Protein AF-A0A8J5QQG0-F1 (afdb_monomer_lite)

Foldseek 3Di:
DDDDDDDDDDPDDDDDDPDPDPDDDDDPDPDDDDDDDDQDPPNPDDPLVVPQPPVVLCVLPDDQPLPPDPPNHDFQQFWKWWAFPVRDIDIFGFQAWDDDDSDQQTWTWGWADDQPDIDIDIHRPSDNRTNDIDRLDDDPDDDPDRGRPVCPPDPNNHYHRVVVSVCVVCVVVVVVVVVVVVVVVVVVVVVVVVVVVVVVVVVVVVVVVVVVVVVVVVVVVVVD

Structure (mmCIF, N/CA/C/O backbone):
data_AF-A0A8J5QQG0-F1
#
_entry.id   AF-A0A8J5QQG0-F1
#
loop_
_atom_site.group_PDB
_atom_site.id
_atom_site.type_symbol
_atom_site.label_atom_id
_atom_site.label_alt_id
_atom_site.label_comp_id
_atom_site.label_asym_id
_atom_site.label_entity_id
_atom_site.label_seq_id
_atom_site.pdbx_PDB_ins_code
_atom_site.Cartn_x
_atom_site.Cartn_y
_atom_site.Cartn_z
_atom_site.occupancy
_atom_site.B_iso_or_equiv
_atom_site.auth_seq_id
_atom_site.auth_comp_id
_atom_site.auth_asym_id
_atom_site.auth_atom_id
_atom_site.pdbx_PDB_model_num
ATOM 1 N N . MET A 1 1 ? 102.701 -68.330 -44.719 1.00 42.41 1 MET A N 1
ATOM 2 C CA . MET A 1 1 ? 102.060 -67.671 -45.873 1.00 42.41 1 MET A CA 1
ATOM 3 C C . MET A 1 1 ? 100.755 -67.041 -45.408 1.00 42.41 1 MET A C 1
ATOM 5 O O . MET A 1 1 ? 99.966 -67.722 -44.776 1.00 42.41 1 MET A O 1
ATOM 9 N N . PHE A 1 2 ? 100.655 -65.733 -45.646 1.00 44.50 2 PHE A N 1
ATOM 10 C CA . PHE A 1 2 ? 99.511 -64.810 -45.697 1.00 44.50 2 PHE A CA 1
ATOM 11 C C . PHE A 1 2 ? 98.181 -65.170 -45.006 1.00 44.50 2 PHE A C 1
ATOM 13 O O . PHE A 1 2 ? 97.446 -66.051 -45.439 1.00 44.50 2 PHE A O 1
ATOM 20 N N . GLY A 1 3 ? 97.855 -64.384 -43.972 1.00 42.00 3 GLY A N 1
ATOM 21 C CA . GLY A 1 3 ? 96.548 -64.337 -43.320 1.00 42.00 3 GLY A CA 1
ATOM 22 C C . GLY A 1 3 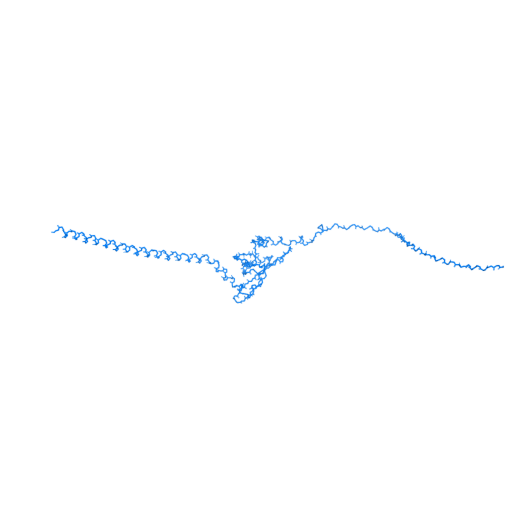? 95.563 -63.404 -44.033 1.00 42.00 3 GLY A C 1
ATOM 23 O O . GLY A 1 3 ? 95.944 -62.367 -44.572 1.00 42.00 3 GLY A O 1
ATOM 24 N N . LEU A 1 4 ? 94.286 -63.791 -44.013 1.00 52.62 4 LEU A N 1
ATOM 25 C CA . LEU A 1 4 ? 93.150 -63.007 -44.492 1.00 52.62 4 LEU A CA 1
ATOM 26 C C . LEU A 1 4 ? 92.710 -61.997 -43.422 1.00 52.62 4 LEU A C 1
ATOM 28 O O . LEU A 1 4 ? 92.307 -62.399 -42.331 1.00 52.62 4 LEU A O 1
ATOM 32 N N . SER A 1 5 ? 92.716 -60.702 -43.743 1.00 52.75 5 SER A N 1
ATOM 33 C CA . SER A 1 5 ? 92.013 -59.676 -42.967 1.00 52.75 5 SER A CA 1
ATOM 34 C C . SER A 1 5 ? 90.814 -59.152 -43.763 1.00 52.75 5 SER A C 1
ATOM 36 O O . SER A 1 5 ? 90.934 -58.613 -44.862 1.00 52.75 5 SER A O 1
ATOM 38 N N . ALA A 1 6 ? 89.619 -59.360 -43.211 1.00 59.53 6 ALA A N 1
ATOM 39 C CA . ALA A 1 6 ? 88.364 -58.885 -43.772 1.00 59.53 6 ALA A CA 1
ATOM 40 C C . ALA A 1 6 ? 88.147 -57.411 -43.396 1.00 59.53 6 ALA A C 1
ATOM 42 O O . ALA A 1 6 ? 87.869 -57.087 -42.240 1.00 59.53 6 ALA A O 1
ATOM 43 N N . ASN A 1 7 ? 88.240 -56.511 -44.375 1.00 56.41 7 ASN A N 1
ATOM 44 C CA . ASN A 1 7 ? 87.898 -55.102 -44.194 1.00 56.41 7 ASN A CA 1
ATOM 45 C C . ASN A 1 7 ? 86.371 -54.921 -44.233 1.00 56.41 7 ASN A C 1
ATOM 47 O O . ASN A 1 7 ? 85.758 -54.871 -45.297 1.00 56.41 7 ASN A O 1
ATOM 51 N N . ARG A 1 8 ? 85.746 -54.812 -43.053 1.00 55.34 8 ARG A N 1
ATOM 52 C CA . ARG A 1 8 ? 84.363 -54.332 -42.894 1.00 55.34 8 ARG A CA 1
ATOM 53 C C . ARG A 1 8 ? 84.313 -52.827 -43.170 1.00 55.34 8 ARG A C 1
ATOM 55 O O . ARG A 1 8 ? 84.824 -52.037 -42.380 1.00 55.34 8 ARG A O 1
ATOM 62 N N . ALA A 1 9 ? 83.659 -52.425 -44.257 1.00 59.44 9 ALA A N 1
ATOM 63 C CA . ALA A 1 9 ? 83.331 -51.025 -44.501 1.00 59.44 9 ALA A CA 1
ATOM 64 C C . ALA A 1 9 ? 82.213 -50.572 -43.542 1.00 59.44 9 ALA A C 1
ATOM 66 O O . ALA A 1 9 ? 81.108 -51.113 -43.547 1.00 59.44 9 ALA A O 1
ATOM 67 N N . VAL A 1 10 ? 82.515 -49.585 -42.697 1.00 61.94 10 VAL A N 1
ATOM 68 C CA . VAL A 1 10 ? 81.563 -48.939 -41.785 1.00 61.94 10 VAL A CA 1
ATOM 69 C C . VAL A 1 10 ? 80.732 -47.936 -42.584 1.00 61.94 10 VAL A C 1
ATOM 71 O O . VAL A 1 10 ? 81.245 -46.906 -43.019 1.00 61.94 10 VAL A O 1
ATOM 74 N N . ILE A 1 11 ? 79.443 -48.219 -42.766 1.00 61.59 11 ILE A N 1
ATOM 75 C CA . ILE A 1 11 ? 78.482 -47.269 -43.337 1.00 61.59 11 ILE A CA 1
ATOM 76 C C . ILE A 1 11 ? 78.204 -46.207 -42.267 1.00 61.59 11 ILE A C 1
ATOM 78 O O . ILE A 1 11 ? 77.495 -46.460 -41.295 1.00 61.59 11 ILE A O 1
ATOM 82 N N . ARG A 1 12 ? 78.792 -45.016 -42.413 1.00 57.12 12 ARG A N 1
ATOM 83 C CA . ARG A 1 12 ? 78.431 -43.852 -41.593 1.00 57.12 12 ARG A CA 1
ATOM 84 C C . ARG A 1 12 ? 77.116 -43.278 -42.120 1.00 57.12 12 ARG A C 1
ATOM 86 O O . ARG A 1 12 ? 77.083 -42.701 -43.201 1.00 57.12 12 ARG A O 1
ATOM 93 N N . SER A 1 13 ? 76.039 -43.432 -41.357 1.00 63.62 13 SER A N 1
ATOM 94 C CA . SER A 1 13 ? 74.773 -42.739 -41.595 1.00 63.62 13 SER A CA 1
ATOM 95 C C . SER A 1 13 ? 74.967 -41.236 -41.380 1.00 63.62 13 SER A C 1
ATOM 97 O O . SER A 1 13 ? 75.187 -40.796 -40.250 1.00 63.62 13 SER A O 1
ATOM 99 N N . ALA A 1 14 ? 74.911 -40.445 -42.450 1.00 64.31 14 ALA A N 1
ATOM 100 C CA . ALA A 1 14 ? 74.904 -38.992 -42.346 1.00 64.31 14 ALA A CA 1
ATOM 101 C C . ALA A 1 14 ? 73.544 -38.530 -41.795 1.00 64.31 14 ALA A C 1
ATOM 103 O O . ALA A 1 14 ? 72.509 -38.739 -42.426 1.00 64.31 14 ALA A O 1
ATOM 104 N N . SER A 1 15 ? 73.532 -37.923 -40.608 1.00 62.06 15 SER A N 1
ATOM 105 C CA . SER A 1 15 ? 72.355 -37.248 -40.066 1.00 62.06 15 SER A CA 1
ATOM 106 C C . SER A 1 15 ? 72.183 -35.897 -40.764 1.00 62.06 15 SER A C 1
ATOM 108 O O . SER A 1 15 ? 73.019 -35.004 -40.652 1.00 62.06 15 SER A O 1
ATOM 110 N N . ILE A 1 16 ? 71.090 -35.749 -41.512 1.00 63.72 16 ILE A N 1
ATOM 111 C CA . ILE A 1 16 ? 70.733 -34.495 -42.178 1.00 63.72 16 ILE A CA 1
ATOM 112 C C . ILE A 1 16 ? 70.083 -33.583 -41.134 1.00 63.72 16 ILE A C 1
ATOM 114 O O . ILE A 1 16 ? 68.921 -33.761 -40.769 1.00 63.72 16 ILE A O 1
ATOM 118 N N . THR A 1 17 ? 70.824 -32.600 -40.630 1.00 63.47 17 THR A N 1
ATOM 119 C CA . THR A 1 17 ? 70.259 -31.493 -39.854 1.00 63.47 17 THR A CA 1
ATOM 120 C C . THR A 1 17 ? 69.534 -30.546 -40.804 1.00 63.47 17 THR A C 1
ATOM 122 O O . THR A 1 17 ? 70.141 -29.716 -41.476 1.00 63.47 17 THR A O 1
ATOM 125 N N . VAL A 1 18 ? 68.207 -30.671 -40.871 1.00 64.94 18 VAL A N 1
ATOM 126 C CA . VAL A 1 18 ? 67.353 -29.737 -41.613 1.00 64.94 18 VAL A CA 1
ATOM 127 C C . VAL A 1 18 ? 67.338 -28.405 -40.863 1.00 64.94 18 VAL A C 1
ATOM 129 O O . VAL A 1 18 ? 66.574 -28.213 -39.918 1.00 64.94 18 VAL A O 1
ATOM 132 N N . GLN A 1 19 ? 68.204 -27.473 -41.261 1.00 65.81 19 GLN A N 1
ATOM 133 C CA . GLN A 1 19 ? 68.076 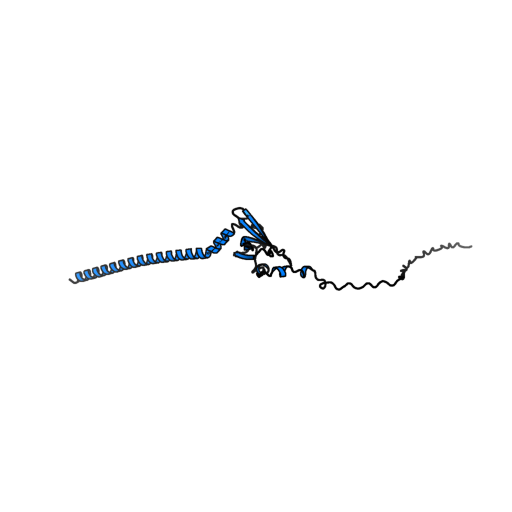-26.085 -40.831 1.00 65.81 19 GLN A CA 1
ATOM 134 C C . GLN A 1 19 ? 66.834 -25.487 -41.494 1.00 65.81 19 GLN A C 1
ATOM 136 O O . GLN A 1 19 ? 66.757 -25.376 -42.716 1.00 65.81 19 GLN A O 1
ATOM 141 N N . GLN A 1 20 ? 65.842 -25.104 -40.689 1.00 64.56 20 GLN A N 1
ATOM 142 C CA . GLN A 1 20 ? 64.689 -24.359 -41.180 1.00 64.56 20 GLN A CA 1
ATOM 143 C C . GLN A 1 20 ? 65.137 -22.953 -41.598 1.00 64.56 20 GLN A C 1
ATOM 145 O O . GLN A 1 20 ? 65.231 -22.038 -40.778 1.00 64.56 20 GLN A O 1
ATOM 150 N N . CYS A 1 21 ? 65.416 -22.773 -42.886 1.00 63.62 21 CYS A N 1
ATOM 151 C CA . CYS A 1 21 ? 65.650 -21.463 -43.473 1.00 63.62 21 CYS A CA 1
ATOM 152 C C . CYS A 1 21 ? 64.328 -20.680 -43.456 1.00 63.62 21 CYS A C 1
ATOM 154 O O . CYS A 1 21 ? 63.446 -20.917 -44.280 1.00 63.62 21 CYS A O 1
ATOM 156 N N . ARG A 1 22 ? 64.161 -19.748 -42.509 1.00 63.88 22 ARG A N 1
ATOM 157 C CA . ARG A 1 22 ? 63.055 -18.780 -42.547 1.00 63.88 22 ARG A CA 1
ATOM 158 C C . ARG A 1 22 ? 63.265 -17.861 -43.749 1.00 63.88 22 ARG A C 1
ATOM 160 O O . ARG A 1 22 ? 64.046 -16.917 -43.681 1.00 63.88 22 ARG A O 1
ATOM 167 N N . THR A 1 23 ? 62.587 -18.139 -44.856 1.00 67.12 23 THR A N 1
ATOM 168 C CA . THR A 1 23 ? 62.603 -17.274 -46.038 1.00 67.12 23 THR A CA 1
ATOM 169 C C . THR A 1 23 ? 61.837 -15.990 -45.729 1.00 67.12 23 THR A C 1
ATOM 171 O O . THR A 1 23 ? 60.606 -15.973 -45.695 1.00 67.12 23 THR A O 1
ATOM 174 N N . PHE A 1 24 ? 62.570 -14.910 -45.468 1.00 64.88 24 PHE A N 1
ATOM 175 C CA . PHE A 1 24 ? 62.012 -13.568 -45.362 1.00 64.88 24 PHE A CA 1
ATOM 176 C C . PHE A 1 24 ? 61.757 -13.056 -46.784 1.00 64.88 24 PHE A C 1
ATOM 178 O O . PHE A 1 24 ? 62.683 -12.641 -47.475 1.00 64.88 24 PHE A O 1
ATOM 185 N N . PHE A 1 25 ? 60.511 -13.132 -47.253 1.00 73.94 25 PHE A N 1
ATOM 186 C CA . PHE A 1 25 ? 60.134 -12.521 -48.526 1.00 73.94 25 PHE A CA 1
ATOM 187 C C . PHE A 1 25 ? 59.961 -11.010 -48.315 1.00 73.94 25 PHE A C 1
ATOM 189 O O . PHE A 1 25 ? 59.074 -10.610 -47.553 1.00 73.94 25 PHE A O 1
ATOM 196 N N . PRO A 1 26 ? 60.785 -10.152 -48.942 1.00 73.19 26 PRO A N 1
ATOM 197 C CA . PRO A 1 26 ? 60.604 -8.714 -48.835 1.00 73.19 26 PRO A CA 1
ATOM 198 C C . PRO A 1 26 ? 59.312 -8.315 -49.552 1.00 73.19 26 PRO A C 1
ATOM 200 O O . PRO A 1 26 ? 59.039 -8.747 -50.674 1.00 73.19 26 PRO A O 1
ATOM 203 N N . LEU A 1 27 ? 58.497 -7.487 -48.901 1.00 74.81 27 LEU A N 1
ATOM 204 C CA . LEU A 1 27 ? 57.304 -6.937 -49.536 1.00 74.81 27 LEU A CA 1
ATOM 205 C C . LEU A 1 27 ? 57.729 -5.983 -50.657 1.00 74.81 27 LEU A C 1
ATOM 207 O O . LEU A 1 27 ? 58.533 -5.083 -50.433 1.00 74.81 27 LEU A O 1
ATOM 211 N N . ARG A 1 28 ? 57.169 -6.174 -51.859 1.00 78.12 28 ARG A N 1
ATOM 212 C CA . ARG A 1 28 ? 57.429 -5.325 -53.040 1.00 78.12 28 ARG A CA 1
ATOM 213 C C . ARG A 1 28 ? 56.927 -3.884 -52.884 1.00 78.12 28 ARG A C 1
ATOM 215 O O . ARG A 1 28 ? 57.355 -3.019 -53.637 1.00 78.12 28 ARG A O 1
ATOM 222 N N . SER A 1 29 ? 56.029 -3.627 -51.936 1.00 80.31 29 SER A N 1
ATOM 223 C CA . SER A 1 29 ? 55.454 -2.309 -51.654 1.00 80.31 29 SER A CA 1
ATOM 224 C C . SER A 1 29 ? 55.522 -2.003 -50.155 1.00 80.31 29 SER A C 1
ATOM 226 O O . SER A 1 29 ? 55.367 -2.929 -49.348 1.00 80.31 29 SER A O 1
ATOM 228 N N . PRO A 1 30 ? 55.707 -0.729 -49.753 1.00 82.56 30 PRO A N 1
ATOM 229 C CA . PRO A 1 30 ? 55.640 -0.354 -48.345 1.00 82.56 30 PRO A CA 1
ATOM 230 C C . PRO A 1 30 ? 54.264 -0.729 -47.780 1.00 82.56 30 PRO A C 1
ATOM 232 O O . PRO A 1 30 ? 53.239 -0.530 -48.436 1.00 82.56 30 PRO A O 1
ATOM 235 N N . LYS A 1 31 ? 54.234 -1.312 -46.575 1.00 83.44 31 LYS A N 1
ATOM 236 C CA . LYS A 1 31 ? 52.968 -1.603 -45.887 1.00 83.44 31 LYS A CA 1
ATOM 237 C C . LYS A 1 31 ? 52.219 -0.289 -45.687 1.00 83.44 31 LYS A C 1
ATOM 239 O O . LYS A 1 31 ? 52.808 0.686 -45.224 1.00 83.44 31 LYS A O 1
ATOM 244 N N . GLN A 1 32 ? 50.934 -0.275 -46.029 1.00 86.50 32 GLN A N 1
ATOM 245 C CA . GLN A 1 32 ? 50.088 0.887 -45.782 1.00 86.50 32 GLN A CA 1
ATOM 246 C C . GLN A 1 32 ? 50.076 1.198 -44.274 1.00 86.50 32 GLN A C 1
ATOM 248 O O . GLN A 1 32 ? 49.979 0.259 -43.476 1.00 86.50 32 GLN A O 1
ATOM 253 N N . PRO A 1 33 ? 50.205 2.475 -43.868 1.00 89.88 33 PRO A N 1
ATOM 254 C CA . PRO A 1 33 ? 50.152 2.836 -42.460 1.00 89.88 33 PRO A CA 1
ATOM 255 C C . PRO A 1 33 ? 48.756 2.521 -41.915 1.00 89.88 33 PRO A C 1
ATOM 257 O O . PRO A 1 33 ? 47.747 2.981 -42.449 1.00 89.88 33 PRO A O 1
ATOM 260 N N . VAL A 1 34 ? 48.703 1.712 -40.859 1.00 92.75 34 VAL A N 1
ATOM 261 C CA . VAL A 1 34 ? 47.469 1.443 -40.119 1.00 92.75 34 VAL A CA 1
ATOM 262 C C . VAL A 1 34 ? 47.376 2.490 -39.022 1.00 92.75 34 VAL A C 1
ATOM 264 O O . VAL A 1 34 ? 48.211 2.517 -38.120 1.00 92.75 34 VAL A O 1
ATOM 267 N N . PHE A 1 35 ? 46.389 3.373 -39.126 1.00 94.56 35 PHE A N 1
ATOM 268 C CA . PHE A 1 35 ? 46.148 4.395 -38.115 1.00 94.56 35 PHE A CA 1
ATOM 269 C C . PHE A 1 35 ? 45.554 3.780 -36.847 1.00 94.56 35 PHE A C 1
ATOM 271 O O . PHE A 1 35 ? 44.813 2.794 -36.899 1.00 94.56 35 PHE A O 1
ATOM 278 N N . GLU A 1 36 ? 45.871 4.388 -35.707 1.00 94.12 36 GLU A N 1
ATOM 279 C CA . GLU A 1 36 ? 45.261 4.035 -34.431 1.00 94.12 36 GLU A CA 1
ATOM 280 C C . GLU A 1 36 ? 43.746 4.295 -34.468 1.00 94.12 36 GLU A C 1
ATOM 282 O O . GLU A 1 36 ? 43.281 5.220 -35.146 1.00 94.12 36 GLU A O 1
ATOM 287 N N . PRO A 1 37 ? 42.943 3.481 -33.764 1.00 93.62 37 PRO A N 1
ATOM 288 C CA . PRO A 1 37 ? 41.511 3.705 -33.701 1.00 93.62 37 PRO A CA 1
ATOM 289 C C . PRO A 1 37 ? 41.212 5.037 -33.008 1.00 93.62 37 PRO A C 1
ATOM 291 O O . PRO A 1 37 ? 41.907 5.456 -32.084 1.00 93.62 37 PRO A O 1
ATOM 294 N N . LEU A 1 38 ? 40.118 5.672 -33.423 1.00 91.94 38 LEU A N 1
ATOM 295 C CA . LEU A 1 38 ? 39.603 6.870 -32.765 1.00 91.94 38 LEU A CA 1
ATOM 296 C C . LEU A 1 38 ? 39.400 6.632 -31.257 1.00 91.94 38 LEU A C 1
ATOM 298 O O . LEU A 1 38 ? 39.079 5.506 -30.850 1.00 91.94 38 LEU A O 1
ATOM 302 N N . PRO A 1 39 ? 39.515 7.685 -30.424 1.00 92.12 39 PRO A N 1
ATOM 303 C CA . PRO A 1 39 ? 39.240 7.565 -29.001 1.00 92.12 39 PRO A CA 1
ATOM 304 C C . PRO A 1 39 ? 37.834 7.001 -28.786 1.00 92.12 39 PRO A C 1
ATOM 306 O O . PRO A 1 39 ? 36.868 7.377 -29.461 1.00 92.12 39 PRO A O 1
ATOM 309 N N . LYS A 1 40 ? 37.716 6.067 -27.837 1.00 90.06 40 LYS A N 1
ATOM 310 C CA . LYS A 1 40 ? 36.432 5.444 -27.509 1.00 90.06 40 LYS A CA 1
ATOM 311 C C . LYS A 1 40 ? 35.450 6.528 -27.073 1.00 90.06 40 LYS A C 1
ATOM 313 O O . LYS A 1 40 ? 35.747 7.334 -26.192 1.00 90.06 40 LYS A O 1
ATOM 318 N N . LYS A 1 41 ? 34.254 6.523 -27.665 1.00 87.56 41 LYS A N 1
ATOM 319 C CA . LYS A 1 41 ? 33.166 7.407 -27.229 1.00 87.56 41 LYS A CA 1
ATOM 320 C C . LYS A 1 41 ? 32.883 7.166 -25.742 1.00 87.56 41 LYS A C 1
ATOM 322 O O . LYS A 1 41 ? 32.872 6.016 -25.307 1.00 87.56 41 LYS A O 1
ATOM 327 N N . ARG A 1 42 ? 32.631 8.247 -24.992 1.00 83.81 42 ARG A N 1
ATOM 328 C CA . ARG A 1 42 ? 32.296 8.210 -23.553 1.00 83.81 42 ARG A CA 1
ATOM 329 C C . ARG A 1 42 ? 33.344 7.482 -22.706 1.00 83.81 42 ARG A C 1
ATOM 331 O O . ARG A 1 42 ? 32.994 6.725 -21.816 1.00 83.81 42 ARG A O 1
ATOM 338 N N . ASN A 1 43 ? 34.626 7.624 -23.043 1.00 87.12 43 ASN A N 1
ATOM 339 C CA . ASN A 1 43 ? 35.734 6.989 -22.318 1.00 87.12 43 ASN A CA 1
ATOM 340 C C . ASN A 1 43 ? 35.637 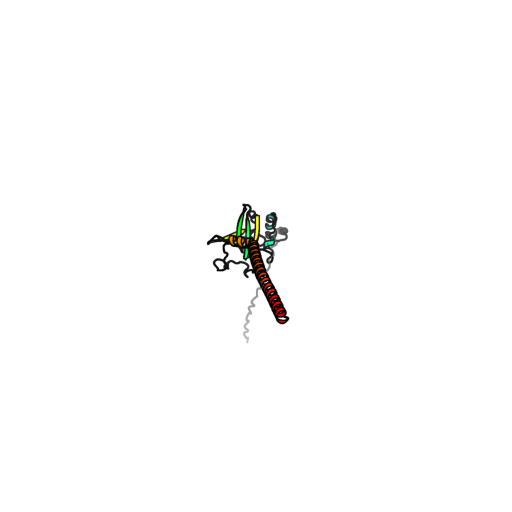5.448 -22.217 1.00 87.12 43 ASN A C 1
ATOM 342 O O . ASN A 1 43 ? 36.334 4.834 -21.415 1.00 87.12 43 ASN A O 1
ATOM 346 N N . GLY A 1 44 ? 34.809 4.803 -23.051 1.00 88.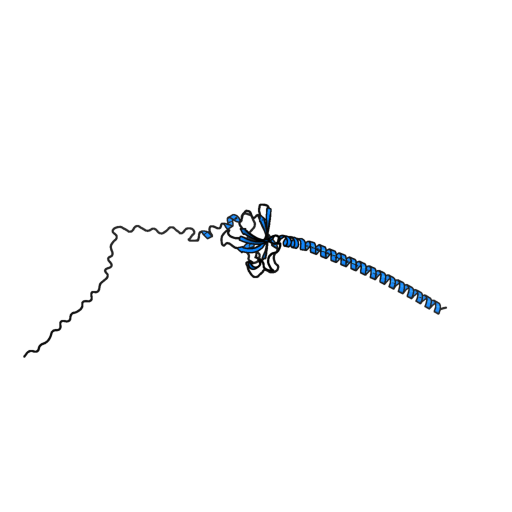12 44 GLY A N 1
ATOM 347 C CA . GLY A 1 44 ? 34.545 3.363 -22.980 1.00 88.12 44 GLY A CA 1
ATOM 348 C C . GLY A 1 44 ? 33.421 2.948 -22.022 1.00 88.12 44 GLY A C 1
ATOM 349 O O . GLY A 1 44 ? 33.201 1.748 -21.871 1.00 88.12 44 GLY A O 1
ATOM 350 N N . GLU A 1 45 ? 32.697 3.894 -21.419 1.00 88.81 45 GLU A N 1
ATOM 351 C CA . GLU A 1 45 ? 31.540 3.621 -20.560 1.00 88.81 45 GLU A CA 1
ATOM 352 C C . GLU A 1 45 ? 30.321 3.122 -21.356 1.00 88.81 45 GLU A C 1
ATOM 354 O O . GLU A 1 45 ? 30.103 3.510 -22.518 1.00 88.81 45 GLU A O 1
ATOM 359 N N . PRO A 1 46 ? 29.490 2.255 -20.746 1.00 87.38 46 PRO A N 1
ATOM 360 C CA . PRO A 1 46 ? 28.307 1.726 -21.399 1.00 87.38 46 PRO A CA 1
ATOM 361 C C . PRO A 1 46 ? 27.265 2.824 -21.640 1.00 87.38 46 PRO A C 1
ATOM 363 O O . PRO A 1 46 ? 26.942 3.628 -20.772 1.00 87.38 46 PRO A O 1
ATOM 366 N N . ILE A 1 47 ? 26.640 2.793 -22.820 1.00 85.00 47 ILE A N 1
ATOM 367 C CA . ILE A 1 47 ? 25.578 3.739 -23.204 1.00 85.00 47 ILE A CA 1
ATOM 368 C C . ILE A 1 47 ? 24.435 3.820 -22.185 1.00 85.00 47 ILE A C 1
ATOM 370 O O . ILE A 1 47 ? 23.882 4.896 -21.987 1.00 85.00 47 ILE A O 1
ATOM 374 N N . MET A 1 48 ? 24.099 2.704 -21.537 1.00 82.12 48 MET A N 1
ATOM 375 C CA . MET A 1 48 ? 22.962 2.605 -20.621 1.00 82.12 48 MET A CA 1
ATOM 376 C C . MET A 1 48 ? 23.082 3.507 -19.396 1.00 82.12 48 MET A C 1
ATOM 378 O O . MET A 1 48 ? 22.062 3.940 -18.876 1.00 82.12 48 MET A O 1
ATOM 382 N N . GLU A 1 49 ? 24.302 3.805 -18.955 1.00 78.25 49 GLU A N 1
ATOM 383 C CA . GLU A 1 49 ? 24.533 4.710 -17.829 1.00 78.25 49 GLU A CA 1
ATOM 384 C C . GLU A 1 49 ? 24.194 6.158 -18.189 1.00 78.25 49 GLU A C 1
ATOM 386 O O . GLU A 1 49 ? 23.679 6.902 -17.365 1.00 78.25 49 GLU A O 1
ATOM 391 N N . TYR A 1 50 ? 24.393 6.535 -19.452 1.00 75.88 50 TYR A N 1
ATOM 392 C CA . TYR A 1 50 ? 24.106 7.881 -19.937 1.00 75.88 50 TYR A CA 1
ATOM 393 C C . TYR A 1 50 ? 22.647 8.067 -20.378 1.00 75.88 50 TYR A C 1
ATOM 395 O O . TYR A 1 50 ? 22.114 9.174 -20.351 1.00 75.88 50 TYR A O 1
ATOM 403 N N . VAL A 1 51 ? 21.969 6.989 -20.785 1.00 74.88 51 VAL A N 1
ATOM 404 C CA . VAL A 1 51 ? 20.544 7.014 -21.148 1.00 74.88 51 VAL A CA 1
ATOM 405 C C . VAL A 1 51 ? 19.692 6.931 -19.872 1.00 74.88 51 VAL A C 1
ATOM 407 O O . VAL A 1 51 ? 18.915 6.000 -19.661 1.00 74.88 51 VAL A O 1
ATOM 410 N N . VAL A 1 52 ? 19.839 7.915 -18.983 1.00 67.81 52 VAL A N 1
ATOM 411 C CA . VAL A 1 52 ? 18.999 8.018 -17.785 1.00 67.81 52 VAL A CA 1
ATOM 412 C C . VAL A 1 52 ? 17.663 8.634 -18.182 1.00 67.81 52 VAL A C 1
ATOM 414 O O . VAL A 1 52 ? 17.457 9.842 -18.118 1.00 67.81 52 VAL A O 1
ATOM 417 N N . PHE A 1 53 ? 16.721 7.788 -18.594 1.00 64.88 53 PHE A N 1
ATOM 418 C CA . PHE A 1 53 ? 15.346 8.226 -18.850 1.00 64.88 53 PHE A CA 1
ATOM 419 C C . PHE A 1 53 ? 14.656 8.766 -17.592 1.00 64.88 53 PHE A C 1
ATOM 421 O O . PHE A 1 53 ? 13.738 9.572 -17.699 1.00 64.88 53 PHE A O 1
ATOM 428 N N . VAL A 1 54 ? 15.086 8.313 -16.412 1.00 63.47 54 VAL A N 1
ATOM 429 C CA . VAL A 1 54 ? 14.444 8.594 -15.121 1.00 63.47 54 VAL A CA 1
ATOM 430 C C . VAL A 1 54 ? 14.343 10.101 -14.863 1.00 63.47 54 VAL A C 1
ATOM 432 O O . VAL A 1 54 ? 13.247 10.588 -14.598 1.00 63.47 54 VAL A O 1
ATOM 435 N N . ASN A 1 55 ? 15.426 10.849 -15.096 1.00 63.56 55 ASN A N 1
ATOM 436 C CA . ASN A 1 55 ? 15.499 12.292 -14.836 1.00 63.56 55 ASN A CA 1
ATOM 437 C C . ASN A 1 55 ? 14.451 13.109 -15.620 1.00 63.56 55 ASN A C 1
ATOM 439 O O . ASN A 1 55 ? 13.984 14.138 -15.142 1.00 63.56 55 ASN A O 1
ATOM 443 N N . ASN A 1 56 ? 14.036 12.646 -16.806 1.00 64.88 56 ASN A N 1
ATOM 444 C CA . ASN A 1 56 ? 13.068 13.362 -17.645 1.00 64.88 56 ASN A CA 1
ATOM 445 C C . ASN A 1 56 ? 11.618 13.203 -17.160 1.00 64.88 56 ASN A C 1
ATOM 447 O O . ASN A 1 56 ? 10.787 14.074 -17.408 1.00 64.88 56 ASN A O 1
ATOM 451 N N . PHE A 1 57 ? 11.295 12.100 -16.477 1.00 64.19 57 PHE A N 1
ATOM 452 C CA . PHE A 1 57 ? 9.934 11.810 -16.004 1.00 64.19 57 PHE A CA 1
ATOM 453 C C . PHE A 1 57 ? 9.678 12.284 -14.563 1.00 64.19 57 PHE A C 1
ATOM 455 O O . PHE A 1 57 ? 8.537 12.264 -14.103 1.00 64.19 57 PHE A O 1
ATOM 462 N N . GLU A 1 58 ? 10.708 12.761 -13.860 1.00 59.22 58 GLU A N 1
ATOM 463 C CA . GLU A 1 58 ? 10.619 13.278 -12.485 1.00 59.22 58 GLU A CA 1
ATOM 464 C C . GLU A 1 58 ? 10.111 14.733 -12.385 1.00 59.22 58 GLU A C 1
ATOM 466 O O . GLU A 1 58 ? 9.834 15.225 -11.291 1.00 59.22 58 GLU A O 1
ATOM 471 N N . VAL A 1 59 ? 9.885 15.408 -13.519 1.00 47.53 59 VAL A N 1
ATOM 472 C CA . VAL A 1 59 ? 9.510 16.838 -13.614 1.00 47.53 59 VAL A CA 1
ATOM 473 C C . VAL A 1 59 ? 8.118 17.164 -13.020 1.00 47.53 59 VAL A C 1
ATOM 475 O O . VAL A 1 59 ? 7.788 18.326 -12.801 1.00 47.53 59 VAL A O 1
ATOM 478 N N . LEU A 1 60 ? 7.303 16.162 -12.662 1.00 51.53 60 LEU A N 1
ATOM 479 C CA . LEU A 1 60 ? 5.957 16.340 -12.079 1.00 51.53 60 LEU A CA 1
ATOM 480 C C . LEU A 1 60 ? 5.918 16.480 -10.538 1.00 51.53 60 LEU A C 1
ATOM 482 O O . LEU A 1 60 ? 4.843 16.445 -9.936 1.00 51.53 60 LEU A O 1
ATOM 486 N N . GLY A 1 61 ? 7.068 16.697 -9.889 1.00 49.22 61 GLY A N 1
ATOM 487 C CA . GLY A 1 61 ? 7.125 17.312 -8.554 1.00 49.22 61 GLY A CA 1
ATOM 488 C C . GLY A 1 61 ? 6.778 16.415 -7.359 1.00 49.22 61 GLY A C 1
ATOM 489 O O . GLY A 1 61 ? 6.514 16.928 -6.272 1.00 49.22 61 GLY A O 1
ATOM 490 N N . LYS A 1 62 ? 6.793 15.086 -7.508 1.00 56.41 62 LYS A N 1
ATOM 491 C CA . LYS A 1 62 ? 6.735 14.159 -6.364 1.00 56.41 62 LYS A CA 1
ATOM 492 C C . LYS A 1 62 ? 7.951 13.247 -6.399 1.00 56.41 62 LYS A C 1
ATOM 494 O O . LYS A 1 62 ? 8.022 12.407 -7.292 1.00 56.41 62 LYS A O 1
ATOM 499 N N . PRO A 1 63 ? 8.901 13.386 -5.460 1.00 53.25 63 PRO A N 1
ATOM 500 C CA . PRO A 1 63 ? 10.068 12.529 -5.467 1.00 53.25 63 PRO A CA 1
ATOM 501 C C . PRO A 1 63 ? 9.621 11.087 -5.223 1.00 53.25 63 PRO A C 1
ATOM 503 O O . PRO A 1 63 ? 8.948 10.781 -4.235 1.00 53.25 63 PRO A O 1
ATOM 506 N N . PHE A 1 64 ? 10.064 10.175 -6.086 1.00 60.62 64 PHE A N 1
ATOM 507 C CA . PHE A 1 64 ? 10.002 8.731 -5.859 1.00 60.62 64 PHE A CA 1
ATOM 508 C C . PHE A 1 64 ? 10.905 8.281 -4.692 1.00 60.62 64 PHE A C 1
ATOM 510 O O . PHE A 1 64 ? 11.181 7.091 -4.553 1.00 60.62 64 PHE A O 1
ATOM 517 N N . SER A 1 65 ? 11.304 9.197 -3.799 1.00 63.25 65 SER A N 1
ATOM 518 C CA . SER A 1 65 ? 11.999 8.940 -2.531 1.00 63.25 65 SER A CA 1
ATOM 519 C C . SER A 1 65 ? 11.276 7.898 -1.674 1.00 63.25 65 SER A C 1
ATOM 521 O O . SER A 1 65 ? 11.895 7.158 -0.908 1.00 63.25 65 SER A O 1
ATOM 523 N N . PHE A 1 66 ? 9.961 7.757 -1.876 1.00 66.81 66 PHE A N 1
ATOM 524 C CA . PHE A 1 66 ? 9.160 6.662 -1.342 1.00 66.81 66 PHE A CA 1
ATOM 525 C C . PHE A 1 66 ? 9.627 5.265 -1.780 1.00 66.81 66 PHE A C 1
ATOM 527 O O . PHE A 1 66 ? 9.162 4.296 -1.203 1.00 66.81 66 PHE A O 1
ATOM 534 N N . LEU A 1 67 ? 10.507 5.088 -2.763 1.00 69.06 67 LEU A N 1
ATOM 535 C CA . LEU A 1 67 ? 10.935 3.767 -3.245 1.00 69.06 67 LEU A CA 1
ATOM 536 C C . LEU A 1 67 ? 12.408 3.459 -3.003 1.00 69.06 67 LEU A C 1
ATOM 538 O O . LEU A 1 67 ? 12.748 2.270 -2.934 1.00 69.06 67 LEU A O 1
ATOM 542 N N . GLU A 1 68 ? 13.241 4.490 -2.864 1.00 65.31 68 GLU A N 1
ATOM 543 C CA . GLU A 1 68 ? 14.693 4.377 -2.683 1.00 65.31 68 GLU A CA 1
ATOM 544 C C . GLU A 1 68 ? 15.070 3.858 -1.296 1.00 65.31 68 GLU A C 1
ATOM 546 O O . GLU A 1 68 ? 15.973 3.034 -1.155 1.00 65.31 68 GLU A O 1
ATOM 551 N N . HIS A 1 69 ? 14.344 4.267 -0.255 1.00 66.62 69 HIS A N 1
ATOM 552 C CA . HIS A 1 69 ? 14.694 3.892 1.109 1.00 66.62 69 HIS A CA 1
ATOM 553 C C . HIS A 1 69 ? 13.933 2.660 1.594 1.00 66.62 69 HIS A C 1
ATOM 555 O O . HIS A 1 69 ? 12.719 2.679 1.787 1.00 66.62 69 HIS A O 1
ATOM 561 N N . THR A 1 70 ? 14.661 1.591 1.916 1.00 67.44 70 THR A N 1
ATOM 562 C CA . THR A 1 70 ? 14.087 0.333 2.425 1.00 67.44 70 THR A CA 1
ATOM 563 C C . THR A 1 70 ? 13.357 0.491 3.767 1.00 67.44 70 THR A C 1
ATOM 565 O O . THR A 1 70 ? 12.483 -0.315 4.077 1.00 67.44 70 THR A O 1
ATOM 568 N N . LYS A 1 71 ? 13.707 1.506 4.576 1.00 72.31 71 LYS A N 1
ATOM 569 C CA . LYS A 1 71 ? 13.125 1.741 5.914 1.00 72.31 71 LYS A CA 1
ATOM 570 C C . LYS A 1 71 ? 11.944 2.719 5.914 1.00 72.31 71 LYS A C 1
ATOM 572 O O . LYS A 1 71 ? 10.959 2.469 6.602 1.00 72.31 71 LYS A O 1
ATOM 577 N N . THR A 1 72 ? 12.043 3.824 5.179 1.00 80.56 72 THR A N 1
ATOM 578 C CA . THR A 1 72 ? 11.027 4.896 5.155 1.00 80.56 72 THR A CA 1
ATOM 579 C C . THR A 1 72 ? 10.079 4.793 3.960 1.00 80.56 72 THR A C 1
ATOM 581 O O . THR A 1 72 ? 8.944 5.281 4.025 1.00 80.56 72 THR A O 1
ATOM 584 N N . GLY A 1 73 ? 10.520 4.117 2.900 1.00 85.88 73 GLY A N 1
ATOM 585 C CA . GLY A 1 73 ? 9.777 3.926 1.669 1.00 85.88 73 GLY A CA 1
ATOM 586 C C . GLY A 1 73 ? 8.645 2.906 1.761 1.00 85.88 73 GLY A C 1
ATOM 587 O O . GLY A 1 73 ? 8.328 2.351 2.814 1.00 85.88 73 GLY A O 1
ATOM 588 N N . LEU A 1 74 ? 8.019 2.691 0.613 1.00 90.62 74 LEU A N 1
ATOM 589 C CA . LEU A 1 74 ? 6.938 1.766 0.374 1.00 90.62 74 LEU A CA 1
ATOM 590 C C . LEU A 1 74 ? 7.460 0.333 0.436 1.00 90.62 74 LEU A C 1
ATOM 592 O O . LEU A 1 74 ? 8.470 -0.019 -0.184 1.00 90.62 74 LEU A O 1
ATOM 596 N N . ARG A 1 75 ? 6.745 -0.509 1.174 1.00 92.56 75 ARG A N 1
ATOM 597 C CA . ARG A 1 75 ? 7.072 -1.925 1.338 1.00 92.56 75 ARG A CA 1
ATOM 598 C C . ARG A 1 75 ? 5.854 -2.788 1.050 1.00 92.56 75 ARG A C 1
ATOM 600 O O . ARG A 1 75 ? 4.712 -2.337 1.100 1.00 92.56 75 ARG A O 1
ATOM 607 N N . ALA A 1 76 ? 6.100 -4.066 0.774 1.00 94.62 76 ALA A N 1
ATOM 608 C CA . ALA A 1 76 ? 5.014 -5.032 0.721 1.00 94.62 76 ALA A CA 1
ATOM 609 C C . ALA A 1 76 ? 4.309 -5.091 2.084 1.00 94.62 76 ALA A C 1
ATOM 611 O O . ALA A 1 76 ? 4.958 -5.193 3.127 1.00 94.62 76 ALA A O 1
ATOM 612 N N . GLY A 1 77 ? 2.983 -5.040 2.070 1.00 95.12 77 GLY A N 1
ATOM 613 C CA . GLY A 1 77 ? 2.145 -4.957 3.261 1.00 95.12 77 GLY A CA 1
ATOM 614 C C . GLY A 1 77 ? 1.483 -3.597 3.469 1.00 95.12 77 GLY A C 1
ATOM 615 O O . GLY A 1 77 ? 0.433 -3.565 4.109 1.00 95.12 77 GLY A O 1
ATOM 616 N N . ASP A 1 78 ? 2.042 -2.524 2.905 1.00 95.06 78 ASP A N 1
ATOM 617 C CA . ASP A 1 78 ? 1.427 -1.194 2.934 1.00 95.06 78 ASP A CA 1
ATOM 618 C C . ASP A 1 78 ? 0.149 -1.175 2.082 1.00 95.06 78 ASP A C 1
ATOM 620 O O . ASP A 1 78 ? 0.050 -1.891 1.081 1.00 95.06 78 ASP A O 1
ATOM 624 N N . ILE A 1 79 ? -0.819 -0.335 2.449 1.00 96.25 79 ILE A N 1
ATOM 625 C CA . ILE A 1 79 ? -1.983 -0.037 1.605 1.00 96.25 79 ILE A CA 1
ATOM 626 C C . ILE A 1 79 ? -1.758 1.315 0.950 1.00 96.25 79 ILE A C 1
ATOM 628 O O . ILE A 1 79 ? -1.476 2.309 1.628 1.00 96.25 79 ILE A O 1
ATOM 632 N N . ILE A 1 80 ? -1.901 1.341 -0.372 1.00 95.06 80 ILE A N 1
ATOM 633 C CA . ILE A 1 80 ? -1.744 2.552 -1.166 1.00 95.06 80 ILE A CA 1
ATOM 634 C C . ILE A 1 80 ? -3.034 2.936 -1.866 1.00 95.06 80 ILE A C 1
ATOM 636 O O . ILE A 1 80 ? -3.858 2.082 -2.197 1.00 95.06 80 ILE A O 1
ATOM 640 N N . LYS A 1 81 ? -3.155 4.235 -2.123 1.00 94.62 81 LYS A N 1
ATOM 641 C CA . LYS A 1 81 ? -4.141 4.830 -3.012 1.00 94.62 81 LYS A CA 1
ATOM 642 C C . LYS A 1 81 ? -3.406 5.460 -4.183 1.00 94.62 81 LYS A C 1
ATOM 644 O O . LYS A 1 81 ? -2.573 6.346 -3.997 1.00 94.62 81 LYS A O 1
ATOM 649 N N . VAL A 1 82 ? -3.697 4.971 -5.379 1.00 93.81 82 VAL A N 1
ATOM 650 C CA . VAL A 1 82 ? -3.162 5.511 -6.625 1.00 93.81 82 VAL A CA 1
ATOM 651 C C . VAL A 1 82 ? -4.249 6.331 -7.285 1.00 93.81 82 VAL A C 1
ATOM 653 O O . VAL A 1 82 ? -5.311 5.806 -7.599 1.00 93.81 82 VAL A O 1
ATOM 656 N N . THR A 1 83 ? -3.974 7.611 -7.493 1.00 93.75 83 THR A N 1
ATOM 657 C CA . THR A 1 83 ? -4.894 8.547 -8.137 1.00 93.75 83 THR A CA 1
ATOM 658 C C . THR A 1 83 ? -4.383 8.835 -9.536 1.00 93.75 83 THR A C 1
ATOM 660 O O . THR A 1 83 ? -3.259 9.318 -9.700 1.00 93.75 83 THR A O 1
ATOM 663 N N . TYR A 1 84 ? -5.206 8.562 -10.541 1.00 93.50 84 TYR A N 1
ATOM 664 C CA . TYR A 1 84 ? -4.908 8.883 -11.932 1.00 93.50 84 TYR A CA 1
ATOM 665 C C . TYR A 1 84 ? -5.322 10.321 -12.273 1.00 93.50 84 TYR A C 1
ATOM 667 O O . TYR A 1 84 ? -6.086 10.968 -11.550 1.00 93.50 84 TYR A O 1
ATOM 675 N N . THR A 1 85 ? -4.814 10.839 -13.388 1.00 92.38 85 THR A N 1
ATOM 676 C CA . THR A 1 85 ? -5.168 12.165 -13.918 1.00 92.38 85 THR A CA 1
ATOM 677 C C . THR A 1 85 ? -6.664 12.267 -14.232 1.00 92.38 85 THR A C 1
ATOM 679 O O . THR A 1 85 ? -7.271 13.304 -13.968 1.00 92.38 85 THR A O 1
ATOM 682 N N . ASP A 1 86 ? -7.281 11.154 -14.641 1.00 94.69 86 ASP A N 1
ATOM 683 C CA . ASP A 1 86 ? -8.715 11.029 -14.948 1.00 94.69 86 ASP A CA 1
ATOM 684 C C . ASP A 1 86 ? -9.611 11.008 -13.691 1.00 94.69 86 ASP A C 1
ATOM 686 O O . ASP A 1 86 ? -10.812 10.774 -13.776 1.00 94.69 86 ASP A O 1
ATOM 690 N N . ARG A 1 87 ? -9.034 11.261 -12.505 1.00 90.88 87 ARG A N 1
ATOM 691 C CA . ARG A 1 87 ? -9.679 11.237 -11.176 1.00 90.88 87 ARG A CA 1
ATOM 692 C C . ARG A 1 87 ? -10.148 9.864 -10.699 1.00 90.88 87 ARG A C 1
ATOM 694 O O . ARG A 1 87 ? -10.631 9.773 -9.575 1.00 90.88 87 ARG A O 1
ATOM 701 N N . THR A 1 88 ? -9.957 8.810 -11.486 1.00 94.12 88 THR A N 1
ATOM 702 C CA . THR A 1 88 ? -10.130 7.434 -11.019 1.00 94.12 88 THR A CA 1
ATOM 703 C C . THR A 1 88 ? -9.059 7.101 -9.991 1.00 94.12 88 THR A C 1
ATOM 705 O O . THR A 1 88 ? -7.875 7.400 -10.194 1.00 94.12 88 THR A O 1
ATOM 708 N N . ASP A 1 89 ? -9.455 6.456 -8.907 1.00 94.44 89 ASP A N 1
ATOM 709 C CA . ASP A 1 89 ? -8.563 5.960 -7.879 1.00 94.44 89 ASP A CA 1
ATOM 710 C C . ASP A 1 89 ? -8.587 4.438 -7.799 1.00 94.44 89 ASP A C 1
ATOM 712 O O . ASP A 1 89 ? -9.592 3.779 -8.041 1.00 94.44 89 ASP A O 1
ATOM 716 N N . VAL A 1 90 ? -7.431 3.871 -7.474 1.00 94.81 90 VAL A N 1
ATOM 717 C CA . VAL A 1 90 ? -7.299 2.445 -7.199 1.00 94.81 90 VAL A CA 1
ATOM 718 C C . VAL A 1 90 ? -6.639 2.292 -5.845 1.00 94.81 90 VAL A C 1
ATOM 720 O O . VAL A 1 90 ? -5.554 2.830 -5.602 1.00 94.81 90 VAL A O 1
ATOM 723 N N . THR A 1 91 ? -7.293 1.548 -4.958 1.00 96.31 91 THR A N 1
ATOM 724 C CA . THR A 1 91 ? -6.751 1.217 -3.644 1.00 96.31 91 THR A CA 1
ATOM 725 C C . THR A 1 91 ? -6.403 -0.260 -3.565 1.00 96.31 91 THR A C 1
ATOM 727 O O . THR A 1 91 ? -7.059 -1.122 -4.149 1.00 96.31 91 THR A O 1
ATOM 730 N N . GLY A 1 92 ? -5.317 -0.569 -2.866 1.00 97.12 92 GLY A N 1
ATOM 731 C CA . GLY A 1 92 ? -4.896 -1.951 -2.719 1.00 97.12 92 GLY A CA 1
ATOM 732 C C . GLY A 1 92 ? -3.706 -2.106 -1.795 1.00 97.12 92 GLY A C 1
ATOM 733 O O . GLY A 1 92 ? -2.939 -1.170 -1.553 1.00 97.12 92 GLY A O 1
ATOM 734 N N . LYS A 1 93 ? -3.538 -3.324 -1.288 1.00 97.12 93 LYS A N 1
ATOM 735 C CA . LYS A 1 93 ? -2.350 -3.697 -0.527 1.00 97.12 93 LYS A CA 1
ATOM 736 C C . LYS A 1 93 ? -1.219 -4.022 -1.484 1.00 97.12 93 LYS A C 1
ATOM 738 O O . LYS A 1 93 ? -1.388 -4.806 -2.418 1.00 97.12 93 LYS A O 1
ATOM 743 N N . VAL A 1 94 ? -0.046 -3.470 -1.222 1.00 96.62 94 VAL A N 1
ATOM 744 C CA . VAL A 1 94 ? 1.164 -3.753 -1.984 1.00 96.62 94 VAL A CA 1
ATOM 745 C C . VAL A 1 94 ? 1.622 -5.170 -1.670 1.00 96.62 94 VAL A C 1
ATOM 747 O O . VAL A 1 94 ? 1.958 -5.496 -0.532 1.00 96.62 94 VAL A O 1
ATOM 750 N N . ILE A 1 95 ? 1.676 -6.015 -2.693 1.00 97.00 95 ILE A N 1
ATOM 751 C CA . ILE A 1 95 ? 2.215 -7.373 -2.585 1.00 97.00 95 ILE A CA 1
ATOM 752 C C . ILE A 1 95 ? 3.686 -7.398 -2.953 1.00 97.00 95 ILE A C 1
ATOM 754 O O . ILE A 1 95 ? 4.462 -8.145 -2.361 1.00 97.00 95 ILE A O 1
ATOM 758 N N . GLY A 1 96 ? 4.093 -6.590 -3.922 1.00 95.25 96 GLY A N 1
ATOM 759 C CA . GLY A 1 96 ? 5.472 -6.573 -4.364 1.00 95.25 96 GLY A CA 1
ATOM 760 C C . GLY A 1 96 ? 5.793 -5.334 -5.165 1.00 95.25 96 GLY A C 1
ATOM 761 O O . GLY A 1 96 ? 4.938 -4.756 -5.829 1.00 95.25 96 GLY A O 1
ATOM 762 N N . ILE A 1 97 ? 7.058 -4.948 -5.109 1.00 93.19 97 ILE A N 1
ATOM 763 C CA . ILE A 1 97 ? 7.609 -3.854 -5.896 1.00 93.19 97 ILE A CA 1
ATOM 764 C C . ILE A 1 97 ? 8.701 -4.472 -6.760 1.00 93.19 97 ILE A C 1
ATOM 766 O O . ILE A 1 97 ? 9.650 -5.068 -6.242 1.00 93.19 97 ILE A O 1
ATOM 770 N N . LYS A 1 98 ? 8.541 -4.376 -8.078 1.00 91.81 98 LYS A N 1
ATOM 771 C CA . LYS A 1 98 ? 9.582 -4.729 -9.041 1.00 91.81 98 LYS A CA 1
ATOM 772 C C . LYS A 1 98 ? 10.348 -3.450 -9.338 1.00 91.81 98 LYS A C 1
ATOM 774 O O . LYS A 1 98 ? 9.801 -2.564 -9.984 1.00 91.81 98 LYS A O 1
ATOM 779 N N . ARG A 1 99 ? 11.578 -3.348 -8.839 1.00 87.25 99 ARG A N 1
ATOM 780 C CA . ARG A 1 99 ? 12.456 -2.196 -9.074 1.00 87.25 99 ARG A CA 1
ATOM 781 C C . ARG A 1 99 ? 13.273 -2.424 -10.341 1.00 87.25 99 ARG A C 1
ATOM 783 O O . ARG A 1 99 ? 13.867 -3.489 -10.498 1.00 87.25 99 ARG A O 1
ATOM 790 N N . GLY A 1 100 ? 13.261 -1.448 -11.240 1.00 80.62 100 GLY A N 1
ATOM 791 C CA . GLY A 1 100 ? 14.184 -1.387 -12.365 1.00 80.62 100 GLY A CA 1
ATOM 792 C C . GLY A 1 100 ? 15.514 -0.778 -11.931 1.00 80.62 100 GLY A C 1
ATOM 793 O O . GLY A 1 100 ? 15.520 0.164 -11.145 1.00 80.62 100 GLY A O 1
ATOM 794 N N . HIS A 1 101 ? 16.635 -1.305 -12.423 1.00 76.19 101 HIS A N 1
ATOM 795 C CA . HIS A 1 101 ? 17.932 -0.645 -12.282 1.00 76.19 101 HIS A CA 1
ATOM 796 C C . HIS A 1 101 ? 18.158 0.238 -13.513 1.00 76.19 101 HIS A C 1
ATOM 798 O O . HIS A 1 101 ? 18.101 -0.268 -14.636 1.00 76.19 101 HIS A O 1
ATOM 804 N N . ASN A 1 102 ? 18.335 1.544 -13.300 1.00 72.69 102 ASN A N 1
ATOM 805 C CA . ASN A 1 102 ? 18.576 2.553 -14.341 1.00 72.69 102 ASN A CA 1
ATOM 806 C C . ASN A 1 102 ? 17.550 2.519 -15.495 1.00 72.69 102 ASN A C 1
ATOM 808 O O . ASN A 1 102 ? 17.889 2.729 -16.656 1.00 72.69 102 ASN A O 1
ATOM 812 N N . ASN A 1 103 ? 16.282 2.207 -15.195 1.00 77.06 103 ASN A N 1
ATOM 813 C CA . ASN A 1 103 ? 15.212 2.143 -16.190 1.00 77.06 103 ASN A CA 1
ATOM 814 C C . ASN A 1 103 ? 13.841 2.527 -15.613 1.00 77.06 103 ASN A C 1
ATOM 816 O O . ASN A 1 103 ? 13.613 2.470 -14.406 1.00 77.06 103 ASN A O 1
ATOM 820 N N . LEU A 1 104 ? 12.898 2.850 -16.504 1.00 81.81 104 LEU A N 1
ATOM 821 C CA . LEU A 1 104 ? 11.513 3.200 -16.160 1.00 81.81 104 LEU A CA 1
ATOM 822 C C . LEU A 1 104 ? 10.618 1.973 -15.888 1.00 81.81 104 LEU A C 1
ATOM 824 O O . LEU A 1 104 ? 9.399 2.082 -15.785 1.00 81.81 104 LEU A O 1
ATOM 828 N N . GLY A 1 105 ? 11.195 0.776 -15.790 1.00 84.94 105 GLY A N 1
ATOM 829 C CA . GLY A 1 105 ? 10.478 -0.488 -15.613 1.00 84.94 105 GLY A CA 1
ATOM 830 C C . GLY A 1 105 ? 10.017 -0.761 -14.180 1.00 84.94 105 GLY A C 1
ATOM 831 O O . GLY A 1 105 ? 9.609 -1.891 -13.879 1.00 84.94 105 GLY A O 1
ATOM 832 N N . THR A 1 106 ? 10.090 0.227 -13.283 1.00 88.31 106 THR A N 1
ATOM 833 C CA . THR A 1 106 ? 9.639 0.078 -11.897 1.00 88.31 106 THR A CA 1
ATOM 834 C C . THR A 1 106 ? 8.119 -0.026 -11.837 1.00 88.31 106 THR A C 1
ATOM 836 O O . THR A 1 106 ? 7.387 0.818 -12.349 1.00 88.31 106 THR A O 1
ATOM 839 N N . ASN A 1 107 ? 7.642 -1.089 -11.197 1.00 92.50 107 ASN A N 1
ATOM 840 C CA . ASN A 1 107 ? 6.231 -1.434 -11.125 1.00 92.50 107 ASN A CA 1
ATOM 841 C C . ASN A 1 107 ? 5.838 -1.812 -9.698 1.00 92.50 107 ASN A C 1
ATOM 843 O O . ASN A 1 107 ? 6.543 -2.576 -9.032 1.00 92.50 107 ASN A O 1
ATOM 847 N N . ILE A 1 108 ? 4.666 -1.359 -9.266 1.00 94.44 108 ILE A N 1
ATOM 848 C CA . ILE A 1 108 ? 4.057 -1.756 -7.997 1.00 94.44 108 ILE A CA 1
ATOM 849 C C . ILE A 1 108 ? 2.948 -2.756 -8.305 1.00 94.44 108 ILE A C 1
ATOM 851 O O . ILE A 1 108 ? 2.081 -2.490 -9.130 1.00 94.44 108 ILE A O 1
ATOM 855 N N . LEU A 1 109 ? 2.976 -3.919 -7.661 1.00 97.31 109 LEU A N 1
ATOM 856 C CA . LEU A 1 109 ? 1.877 -4.872 -7.706 1.00 97.31 109 LEU A CA 1
ATOM 857 C C . LEU A 1 109 ? 1.012 -4.687 -6.465 1.00 97.31 109 LEU A C 1
ATOM 859 O O . LEU A 1 109 ? 1.469 -4.939 -5.344 1.00 97.31 109 LEU A O 1
ATOM 863 N N . ILE A 1 110 ? -0.235 -4.291 -6.686 1.00 97.25 110 ILE A N 1
ATOM 864 C CA . ILE A 1 110 ? -1.255 -4.210 -5.648 1.00 97.25 110 ILE A CA 1
ATOM 865 C C . ILE A 1 110 ? -2.289 -5.314 -5.816 1.00 97.25 110 ILE A C 1
ATOM 867 O O . ILE A 1 110 ? -2.537 -5.793 -6.924 1.00 97.25 110 ILE A O 1
ATOM 871 N N . ARG A 1 111 ? -2.906 -5.691 -4.701 1.00 97.25 111 ARG A N 1
ATOM 872 C CA . ARG A 1 111 ? -4.044 -6.604 -4.654 1.00 97.25 111 ARG A CA 1
ATOM 873 C C . ARG A 1 111 ? -5.173 -5.990 -3.845 1.00 97.25 111 ARG A C 1
ATOM 875 O O . ARG A 1 111 ? -4.929 -5.368 -2.808 1.00 97.25 111 ARG A O 1
ATOM 882 N N . THR A 1 112 ? -6.389 -6.214 -4.313 1.00 96.62 112 THR A N 1
ATOM 883 C CA . THR A 1 112 ? -7.637 -5.884 -3.628 1.00 96.62 112 THR A CA 1
ATOM 884 C C . THR A 1 112 ? -8.621 -7.044 -3.787 1.00 96.62 112 THR A C 1
ATOM 886 O O . THR A 1 112 ? -8.465 -7.868 -4.692 1.00 96.62 112 THR A O 1
ATOM 889 N N . LYS A 1 113 ? -9.623 -7.139 -2.916 1.00 95.62 113 LYS A N 1
ATOM 890 C CA . LYS A 1 113 ? -10.798 -7.979 -3.159 1.00 95.62 113 LYS A CA 1
ATOM 891 C C . LYS A 1 113 ? -11.989 -7.069 -3.395 1.00 95.62 113 LYS A C 1
ATOM 893 O O . LYS A 1 113 ? -12.335 -6.279 -2.528 1.00 95.62 113 LYS A O 1
ATOM 898 N N . LEU A 1 114 ? -12.602 -7.208 -4.564 1.00 91.81 114 LEU A N 1
ATOM 899 C CA . LEU A 1 114 ? -13.880 -6.582 -4.868 1.00 91.81 114 LEU A CA 1
ATOM 900 C C . LEU A 1 114 ? -14.948 -7.632 -4.583 1.00 91.81 114 LEU A C 1
ATOM 902 O O . LEU A 1 114 ? -15.049 -8.624 -5.309 1.00 91.81 114 LEU A O 1
ATOM 906 N N . GLN A 1 115 ? -15.692 -7.448 -3.492 1.00 89.06 115 GLN A N 1
ATOM 907 C CA . GLN A 1 115 ? -16.633 -8.447 -2.979 1.00 89.06 115 GLN A CA 1
ATOM 908 C C . GLN A 1 115 ? -15.920 -9.787 -2.698 1.00 89.06 115 GLN A C 1
ATOM 910 O O . GLN A 1 115 ? -15.152 -9.900 -1.746 1.00 89.06 115 GLN A O 1
ATOM 915 N N . SER A 1 116 ? -16.131 -10.804 -3.538 1.00 89.69 116 SER A N 1
ATOM 916 C CA . SER A 1 116 ? -15.507 -12.130 -3.411 1.00 89.69 116 SER A CA 1
ATOM 917 C C . SER A 1 116 ? -14.403 -12.391 -4.440 1.00 89.69 116 SER A C 1
ATOM 919 O O . SER A 1 116 ? -13.769 -13.444 -4.402 1.00 89.69 116 SER A O 1
ATOM 921 N N . ILE A 1 117 ? -14.149 -11.451 -5.354 1.00 94.25 117 ILE A N 1
ATOM 922 C CA . ILE A 1 117 ? -13.197 -11.626 -6.453 1.00 94.25 117 ILE A CA 1
ATOM 923 C C . ILE A 1 117 ? -11.885 -10.926 -6.095 1.00 94.25 117 ILE A C 1
ATOM 925 O O . ILE A 1 117 ? -11.829 -9.709 -5.917 1.00 94.25 117 ILE A O 1
ATOM 929 N N . GLY A 1 118 ? -10.803 -11.701 -5.999 1.00 95.19 118 GLY A N 1
ATOM 930 C CA . GLY A 1 118 ? -9.458 -11.158 -5.820 1.00 95.19 118 GLY A CA 1
ATOM 931 C C . GLY A 1 118 ? -8.922 -10.577 -7.126 1.00 95.19 118 GLY A C 1
ATOM 932 O O . GLY A 1 118 ? -8.712 -11.320 -8.080 1.00 95.19 118 GLY A O 1
ATOM 933 N N . SER A 1 119 ? -8.658 -9.272 -7.144 1.00 95.88 119 SER A N 1
ATOM 934 C CA . SER A 1 119 ? -8.113 -8.544 -8.291 1.00 95.88 119 SER A CA 1
ATOM 935 C C . SER A 1 119 ? -6.697 -8.044 -8.001 1.00 95.88 119 SER A C 1
ATOM 937 O O . SER A 1 119 ? -6.377 -7.612 -6.890 1.00 95.88 119 SER A O 1
ATOM 939 N N . GLU A 1 120 ? -5.831 -8.110 -9.009 1.00 96.50 120 GLU A N 1
ATOM 940 C CA . GLU A 1 120 ? -4.449 -7.641 -8.937 1.00 96.50 120 GLU A CA 1
ATOM 941 C C . GLU A 1 120 ? -4.158 -6.663 -10.059 1.00 96.50 120 GLU A C 1
ATOM 943 O O . GLU A 1 120 ? -4.472 -6.920 -11.219 1.00 96.50 120 GLU A O 1
ATOM 948 N N . LEU A 1 121 ? -3.496 -5.562 -9.714 1.00 96.44 121 LEU A N 1
ATOM 949 C CA . LEU A 1 121 ? -3.117 -4.535 -10.669 1.00 96.44 121 LEU A CA 1
ATOM 950 C C . LEU A 1 121 ? -1.625 -4.250 -10.558 1.00 96.44 121 LEU A C 1
ATOM 952 O O . LEU A 1 121 ? -1.093 -3.988 -9.476 1.00 96.44 121 LEU A O 1
ATOM 956 N N . ARG A 1 122 ? -0.944 -4.290 -11.704 1.00 96.06 122 ARG A N 1
ATOM 957 C CA . ARG A 1 122 ? 0.439 -3.836 -11.823 1.00 96.06 122 ARG A CA 1
ATOM 958 C C . ARG A 1 122 ? 0.441 -2.398 -12.320 1.00 96.06 122 ARG A C 1
ATOM 960 O O . ARG A 1 122 ? -0.008 -2.122 -13.427 1.00 96.06 122 ARG A O 1
ATOM 967 N N . ILE A 1 123 ? 0.973 -1.506 -11.500 1.00 93.62 123 ILE A N 1
ATOM 968 C CA . ILE A 1 123 ? 0.993 -0.071 -11.746 1.00 93.62 123 ILE A CA 1
ATOM 969 C C . ILE A 1 123 ? 2.421 0.334 -12.136 1.00 93.62 123 ILE A C 1
ATOM 971 O O . ILE A 1 123 ? 3.316 0.257 -11.285 1.00 93.62 123 ILE A O 1
ATOM 975 N N . PRO A 1 124 ? 2.654 0.737 -13.400 1.00 91.75 124 PRO A N 1
ATOM 976 C CA . PRO A 1 124 ? 3.928 1.301 -13.826 1.00 91.75 124 PRO A CA 1
ATOM 977 C C . PRO A 1 124 ? 4.111 2.668 -13.193 1.00 91.75 124 PRO A C 1
ATOM 979 O O . PRO A 1 124 ? 3.309 3.572 -13.402 1.00 91.75 124 PRO A O 1
ATOM 982 N N . LEU A 1 125 ? 5.170 2.800 -12.408 1.00 86.88 125 LEU A N 1
ATOM 983 C CA . LEU A 1 125 ? 5.384 3.951 -11.547 1.00 86.88 125 LEU A CA 1
ATOM 984 C C . LEU A 1 125 ? 5.553 5.256 -12.334 1.00 86.88 125 LEU A C 1
ATOM 986 O O . LEU A 1 125 ? 4.964 6.270 -11.982 1.00 86.88 125 LEU A O 1
ATOM 990 N N . TYR A 1 126 ? 6.343 5.207 -13.406 1.00 85.19 126 TYR A N 1
ATOM 991 C CA . TYR A 1 126 ? 6.696 6.368 -14.225 1.00 85.19 126 TYR A CA 1
ATOM 992 C C . TYR A 1 126 ? 5.652 6.676 -15.309 1.00 85.19 126 TYR A C 1
ATOM 994 O O . TYR A 1 126 ? 5.958 7.299 -16.322 1.00 85.19 126 TYR A O 1
ATOM 1002 N N . ASN A 1 127 ? 4.416 6.202 -15.143 1.00 87.12 127 ASN A N 1
ATOM 1003 C CA . ASN A 1 127 ? 3.342 6.487 -16.084 1.00 87.12 127 ASN A CA 1
ATOM 1004 C C . ASN A 1 127 ? 2.811 7.917 -15.863 1.00 87.12 127 ASN A C 1
ATOM 1006 O O . ASN A 1 127 ? 2.319 8.201 -14.770 1.00 87.12 127 ASN A O 1
ATOM 1010 N N . PRO A 1 128 ? 2.808 8.792 -16.888 1.00 86.44 128 PRO A N 1
ATOM 1011 C CA . PRO A 1 128 ? 2.347 10.179 -16.758 1.00 86.44 128 PRO A CA 1
ATOM 1012 C C . PRO A 1 128 ? 0.855 10.307 -16.415 1.00 86.44 128 PRO A C 1
ATOM 1014 O O . PRO A 1 128 ? 0.406 11.361 -15.975 1.00 86.44 128 PRO A O 1
ATOM 1017 N N . LYS A 1 129 ? 0.065 9.242 -16.599 1.00 89.75 129 LYS A N 1
ATOM 1018 C CA . LYS A 1 129 ? -1.347 9.218 -16.194 1.00 89.75 129 LYS A CA 1
ATOM 1019 C C . LYS A 1 129 ? -1.534 9.108 -14.682 1.00 89.75 129 LYS A C 1
ATOM 1021 O O . LYS A 1 129 ? -2.661 9.225 -14.211 1.00 89.75 129 LYS A O 1
ATOM 1026 N N . ILE A 1 130 ? -0.477 8.833 -13.919 1.00 89.62 130 ILE A N 1
ATOM 1027 C CA . ILE A 1 130 ? -0.539 8.763 -12.462 1.00 89.62 130 ILE A CA 1
ATOM 1028 C C . ILE A 1 130 ? -0.288 10.157 -11.901 1.00 89.62 130 ILE A C 1
ATOM 1030 O O . ILE A 1 130 ? 0.762 10.754 -12.110 1.00 89.62 130 ILE A O 1
ATOM 1034 N N . ARG A 1 131 ? -1.253 10.658 -11.134 1.00 88.88 131 ARG A N 1
ATOM 1035 C CA . ARG A 1 131 ? -1.176 11.962 -10.475 1.00 88.88 131 ARG A CA 1
ATOM 1036 C C . ARG A 1 131 ? -0.586 11.865 -9.072 1.00 88.88 131 ARG A C 1
ATOM 1038 O O . ARG A 1 131 ? 0.142 12.757 -8.626 1.00 88.88 131 ARG A O 1
ATOM 1045 N N . ASN A 1 132 ? -0.966 10.836 -8.315 1.00 88.44 132 ASN A N 1
ATOM 1046 C CA . ASN A 1 132 ? -0.450 10.625 -6.966 1.00 88.44 132 ASN A CA 1
ATOM 1047 C C . ASN A 1 132 ? -0.401 9.156 -6.574 1.00 88.44 132 ASN A C 1
ATOM 1049 O O . ASN A 1 132 ? -1.262 8.378 -6.976 1.00 88.44 132 ASN A O 1
ATOM 1053 N N . ILE A 1 133 ? 0.552 8.826 -5.708 1.00 90.88 133 ILE A N 1
ATOM 1054 C CA . ILE A 1 133 ? 0.589 7.568 -4.975 1.00 90.88 133 ILE A CA 1
ATOM 1055 C C . ILE A 1 133 ? 0.722 7.921 -3.500 1.00 90.88 133 ILE A C 1
ATOM 1057 O O . ILE A 1 133 ? 1.741 8.451 -3.065 1.00 90.88 133 ILE A O 1
ATOM 1061 N N . GLU A 1 134 ? -0.320 7.634 -2.733 1.00 90.88 134 GLU A N 1
ATOM 1062 C CA . GLU A 1 134 ? -0.378 7.919 -1.304 1.00 90.88 134 GLU A CA 1
ATOM 1063 C C . GLU A 1 134 ? -0.317 6.617 -0.517 1.00 90.88 134 GLU A C 1
ATOM 1065 O O . GLU A 1 134 ? -1.034 5.659 -0.815 1.00 90.88 134 GLU A O 1
ATOM 1070 N N . ARG A 1 135 ? 0.516 6.581 0.525 1.00 91.62 135 ARG A N 1
ATOM 1071 C CA . ARG A 1 135 ? 0.474 5.511 1.524 1.00 91.62 135 ARG A CA 1
ATOM 1072 C C . ARG A 1 135 ? -0.638 5.832 2.516 1.00 91.62 135 ARG A C 1
ATOM 1074 O O . ARG A 1 135 ? -0.485 6.729 3.337 1.00 91.62 135 ARG A O 1
ATOM 1081 N N . VAL A 1 136 ? -1.733 5.085 2.430 1.00 93.88 136 VAL A N 1
ATOM 1082 C CA . VAL A 1 136 ? -2.932 5.286 3.256 1.00 93.88 136 VAL A CA 1
ATOM 1083 C C . VAL A 1 136 ? -2.775 4.627 4.617 1.00 93.88 136 VAL A C 1
ATOM 1085 O O . VAL A 1 136 ? -3.162 5.190 5.635 1.00 93.88 136 VAL A O 1
ATOM 1088 N N . TRP A 1 137 ? -2.200 3.425 4.643 1.00 94.19 137 TRP A N 1
ATOM 1089 C CA . TRP A 1 137 ? -2.046 2.665 5.875 1.00 94.19 137 TRP A CA 1
ATOM 1090 C C . TRP A 1 137 ? -0.748 1.867 5.881 1.00 94.19 137 TRP A C 1
ATOM 1092 O O . TRP A 1 137 ? -0.306 1.343 4.853 1.00 94.19 137 TRP A O 1
ATOM 1102 N N . LYS A 1 138 ? -0.153 1.782 7.071 1.00 93.25 138 LYS A N 1
ATOM 1103 C CA . LYS A 1 138 ? 1.079 1.058 7.357 1.00 93.25 138 LYS A CA 1
ATOM 1104 C C . LYS A 1 138 ? 0.773 -0.060 8.359 1.00 93.25 138 LYS A C 1
ATOM 1106 O O . LYS A 1 138 ? 0.146 0.232 9.378 1.00 93.25 138 LYS A O 1
ATOM 1111 N N . PRO A 1 139 ? 1.224 -1.302 8.119 1.00 92.81 139 PRO A N 1
ATOM 1112 C CA . PRO A 1 139 ? 1.093 -2.360 9.107 1.00 92.81 139 PRO A CA 1
ATOM 1113 C C . PRO A 1 139 ? 1.988 -2.089 10.318 1.00 92.81 139 PRO A C 1
ATOM 1115 O O . PRO A 1 139 ? 3.095 -1.567 10.182 1.00 92.81 139 PRO A O 1
ATOM 1118 N N . GLU A 1 140 ? 1.506 -2.478 11.495 1.00 92.44 140 GLU A N 1
ATOM 1119 C CA . GLU A 1 140 ? 2.273 -2.421 12.743 1.00 92.44 140 GLU A CA 1
ATOM 1120 C C . GLU A 1 140 ? 3.541 -3.276 12.640 1.00 92.44 140 GLU A C 1
ATOM 1122 O O . GLU A 1 140 ? 4.647 -2.795 12.884 1.00 92.44 140 GLU A O 1
ATOM 1127 N N . GLU A 1 141 ? 3.385 -4.505 12.145 1.00 93.69 141 GLU A N 1
ATOM 1128 C CA . GLU A 1 141 ? 4.487 -5.413 11.861 1.00 93.69 141 GLU A CA 1
ATOM 1129 C C . GLU A 1 141 ? 4.496 -5.830 10.386 1.00 93.69 141 GLU A C 1
ATOM 1131 O O . GLU A 1 141 ? 3.494 -6.275 9.812 1.00 93.69 141 GLU A O 1
ATOM 1136 N N . TYR A 1 142 ? 5.663 -5.698 9.753 1.00 93.50 142 TYR A N 1
ATOM 1137 C CA . TYR A 1 142 ? 5.870 -6.182 8.396 1.00 93.50 142 TYR A CA 1
ATOM 1138 C C . TYR A 1 142 ? 6.122 -7.681 8.396 1.00 93.50 142 TYR A C 1
ATOM 1140 O O . TYR A 1 142 ? 6.952 -8.195 9.138 1.00 93.50 142 TYR A O 1
ATOM 1148 N N . ARG A 1 143 ? 5.488 -8.376 7.454 1.00 93.12 143 ARG A N 1
ATOM 1149 C CA . ARG A 1 143 ? 5.809 -9.778 7.198 1.00 93.12 143 ARG A CA 1
ATOM 1150 C C . ARG A 1 143 ? 7.249 -9.914 6.687 1.00 93.12 143 ARG A C 1
ATOM 1152 O O . ARG A 1 143 ? 7.718 -9.028 5.970 1.00 93.12 143 ARG A O 1
ATOM 1159 N N . PRO A 1 144 ? 7.924 -11.045 6.956 1.00 93.19 144 PRO A N 1
ATOM 1160 C CA . PRO A 1 144 ? 9.369 -11.169 6.744 1.00 93.19 144 PRO A CA 1
ATOM 1161 C C . PRO A 1 144 ? 9.797 -11.104 5.273 1.00 93.19 144 PRO A C 1
ATOM 1163 O O . PRO A 1 144 ? 10.910 -10.688 4.966 1.00 93.19 144 PRO A O 1
ATOM 1166 N N . ARG A 1 145 ? 8.934 -11.515 4.336 1.00 93.81 145 ARG A N 1
ATOM 1167 C CA . ARG A 1 145 ? 9.283 -11.531 2.908 1.00 93.81 145 ARG A CA 1
ATOM 1168 C C . ARG A 1 145 ? 9.073 -10.167 2.255 1.00 93.81 145 ARG A C 1
ATOM 1170 O O . ARG A 1 145 ? 8.005 -9.572 2.377 1.00 93.81 145 ARG A O 1
ATOM 1177 N N . ASN A 1 146 ? 10.046 -9.769 1.434 1.00 92.12 146 ASN A N 1
ATOM 1178 C CA . ASN A 1 146 ? 9.997 -8.548 0.621 1.00 92.12 146 ASN A CA 1
ATOM 1179 C C . ASN A 1 146 ? 8.831 -8.517 -0.377 1.00 92.12 146 ASN A C 1
ATOM 1181 O O . ASN A 1 146 ? 8.353 -7.440 -0.720 1.00 92.12 146 ASN A O 1
ATOM 1185 N N . GLN A 1 147 ? 8.393 -9.685 -0.855 1.00 95.06 147 GLN A N 1
ATOM 1186 C CA . GLN A 1 147 ? 7.235 -9.841 -1.733 1.00 95.06 147 GLN A CA 1
ATOM 1187 C C . GLN A 1 147 ? 6.276 -10.868 -1.122 1.00 95.06 147 GLN A C 1
ATOM 1189 O O . GLN A 1 147 ? 6.665 -11.982 -0.766 1.00 95.06 147 GLN A O 1
ATOM 1194 N N . GLN A 1 148 ? 5.015 -10.482 -0.975 1.00 96.31 148 GLN A N 1
ATOM 1195 C CA . GLN A 1 148 ? 3.990 -11.200 -0.221 1.00 96.31 148 GLN A CA 1
ATOM 1196 C C . GLN A 1 148 ? 3.066 -12.034 -1.120 1.00 96.31 148 GLN A C 1
ATOM 1198 O O . GLN A 1 148 ? 1.879 -12.145 -0.853 1.00 96.31 148 GLN A O 1
ATOM 1203 N N . TYR A 1 149 ? 3.580 -12.641 -2.194 1.00 97.56 149 TYR A N 1
ATOM 1204 C CA . TYR A 1 149 ? 2.761 -13.427 -3.136 1.00 97.56 149 TYR A CA 1
ATOM 1205 C C . TYR A 1 149 ? 1.982 -14.582 -2.494 1.00 97.56 149 TYR A C 1
ATOM 1207 O O . TYR A 1 149 ? 0.946 -14.985 -3.011 1.00 97.56 149 TYR A O 1
ATOM 1215 N N . TYR A 1 150 ? 2.481 -15.097 -1.371 1.00 96.50 150 TYR A N 1
ATOM 1216 C CA . TYR A 1 150 ? 1.903 -16.217 -0.629 1.00 96.50 150 TYR A CA 1
ATOM 1217 C C . TYR A 1 150 ? 0.639 -15.858 0.165 1.00 96.50 150 TYR A C 1
ATOM 1219 O O . TYR A 1 150 ? 0.030 -16.746 0.748 1.00 96.50 150 TYR A O 1
ATOM 1227 N N . ILE A 1 151 ? 0.249 -14.578 0.243 1.00 95.75 151 ILE A N 1
ATOM 1228 C CA . ILE A 1 151 ? -0.986 -14.204 0.950 1.00 95.75 151 ILE A CA 1
ATOM 1229 C C . ILE A 1 151 ? -2.241 -14.555 0.146 1.00 95.75 151 ILE A C 1
ATOM 1231 O O . ILE A 1 151 ? -3.311 -14.674 0.727 1.00 95.75 151 ILE A O 1
ATOM 1235 N N . ARG A 1 152 ? -2.119 -14.740 -1.173 1.00 95.19 152 ARG A N 1
ATOM 1236 C CA . ARG A 1 152 ? -3.243 -15.025 -2.073 1.00 95.19 152 ARG A CA 1
ATOM 1237 C C . ARG A 1 152 ? -3.966 -16.303 -1.656 1.00 95.19 152 ARG A C 1
ATOM 1239 O O . ARG A 1 152 ? -3.334 -17.351 -1.567 1.00 95.19 152 ARG A O 1
ATOM 1246 N N . GLY A 1 153 ? -5.274 -16.219 -1.417 1.00 92.94 153 GLY A N 1
ATOM 1247 C CA . GLY A 1 153 ? -6.099 -17.374 -1.038 1.00 92.94 153 GLY A CA 1
ATOM 1248 C C . GLY A 1 153 ? -5.772 -17.982 0.332 1.00 92.94 153 GLY A C 1
ATOM 1249 O O . GLY A 1 153 ? -6.390 -18.966 0.725 1.00 92.94 153 GLY A O 1
ATOM 1250 N N . ALA A 1 154 ? -4.824 -17.409 1.076 1.00 94.56 154 ALA A N 1
ATOM 1251 C CA . ALA A 1 154 ? -4.527 -17.820 2.437 1.00 94.56 154 ALA A CA 1
ATOM 1252 C C . ALA A 1 154 ? -5.446 -17.088 3.427 1.00 94.56 154 ALA A C 1
ATOM 1254 O O . ALA A 1 154 ? -6.047 -16.064 3.113 1.00 94.56 154 ALA A O 1
ATOM 1255 N N . ARG A 1 155 ? -5.455 -17.527 4.691 1.00 93.25 155 ARG A N 1
ATOM 1256 C CA . ARG A 1 155 ? -6.108 -16.805 5.807 1.00 93.25 155 ARG A CA 1
ATOM 1257 C C . ARG A 1 155 ? -5.656 -15.340 5.939 1.00 93.25 155 ARG A C 1
ATOM 1259 O O . ARG A 1 155 ? -6.315 -14.523 6.565 1.00 93.25 155 ARG A O 1
ATOM 1266 N N . PHE A 1 156 ? -4.491 -15.035 5.390 1.00 91.50 156 PHE A N 1
ATOM 1267 C CA . PHE A 1 156 ? -3.847 -13.734 5.436 1.00 91.50 156 PHE A CA 1
ATOM 1268 C C . PHE A 1 156 ? -4.021 -12.904 4.163 1.00 91.50 156 PHE A C 1
ATOM 1270 O O . PHE A 1 156 ? -3.314 -11.900 4.004 1.00 91.50 156 PHE A O 1
ATOM 1277 N N . ASP A 1 157 ? -4.873 -13.361 3.244 1.00 94.75 157 ASP A N 1
ATOM 1278 C CA . ASP A 1 157 ? -5.189 -12.617 2.034 1.00 94.75 157 ASP A CA 1
ATOM 1279 C C . ASP A 1 157 ? -5.759 -11.239 2.386 1.00 94.75 157 ASP A C 1
ATOM 1281 O O . ASP A 1 157 ? -6.174 -10.967 3.512 1.00 94.75 157 ASP A O 1
ATOM 1285 N N . VAL A 1 158 ? -5.739 -10.343 1.413 1.00 94.25 158 VAL A N 1
ATOM 1286 C CA . VAL A 1 158 ? -6.450 -9.074 1.533 1.00 94.25 158 VAL A CA 1
ATOM 1287 C C . VAL A 1 158 ? -7.947 -9.318 1.545 1.00 94.25 158 VAL A C 1
ATOM 1289 O O . VAL A 1 158 ? -8.431 -10.161 0.798 1.00 94.25 158 VAL A O 1
ATOM 1292 N N . ASP A 1 159 ? -8.669 -8.571 2.366 1.00 92.31 159 ASP A N 1
ATOM 1293 C CA . ASP A 1 159 ? -10.123 -8.445 2.261 1.00 92.31 159 ASP A CA 1
ATOM 1294 C C . ASP A 1 159 ? -10.468 -7.193 1.447 1.00 92.31 159 ASP A C 1
ATOM 1296 O O . ASP A 1 159 ? -9.615 -6.680 0.713 1.00 92.31 159 ASP A O 1
ATOM 1300 N N . ASP A 1 160 ? -11.705 -6.713 1.548 1.00 94.38 160 ASP A N 1
ATOM 1301 C CA . ASP A 1 160 ? -12.101 -5.448 0.940 1.00 94.38 160 ASP A CA 1
ATOM 1302 C C . ASP A 1 160 ? -11.275 -4.295 1.541 1.00 94.38 160 ASP A C 1
ATOM 1304 O O . ASP A 1 160 ? -11.395 -3.918 2.716 1.00 94.38 160 ASP A O 1
ATOM 1308 N N . VAL A 1 161 ? -10.359 -3.777 0.722 1.00 95.06 161 VAL A N 1
ATOM 1309 C CA . VAL A 1 161 ? -9.388 -2.758 1.124 1.00 95.06 161 VAL A CA 1
ATOM 1310 C C . VAL A 1 161 ? -10.067 -1.399 1.281 1.00 95.06 161 VAL A C 1
ATOM 1312 O O . VAL A 1 161 ? -9.685 -0.631 2.167 1.00 95.06 161 VAL A O 1
ATOM 1315 N N . GLU A 1 162 ? -11.085 -1.102 0.475 1.00 92.75 162 GLU A N 1
ATOM 1316 C CA . GLU A 1 162 ? -11.801 0.174 0.529 1.00 92.75 162 GLU A CA 1
ATOM 1317 C C . GLU A 1 162 ? -12.593 0.286 1.828 1.00 92.75 162 GLU A C 1
ATOM 1319 O O . GLU A 1 162 ? -12.518 1.301 2.534 1.00 92.75 162 GLU A O 1
ATOM 1324 N N . GLU A 1 163 ? -13.280 -0.793 2.206 1.00 93.69 163 GLU A N 1
ATOM 1325 C CA . GLU A 1 163 ? -13.995 -0.856 3.475 1.00 93.69 163 GLU A CA 1
ATOM 1326 C C . GLU A 1 163 ? -13.034 -0.753 4.669 1.00 93.69 163 GLU A C 1
ATOM 1328 O O . GLU A 1 163 ? -13.298 -0.023 5.635 1.00 93.69 163 GLU A O 1
ATOM 1333 N N . PHE A 1 164 ? -11.886 -1.436 4.594 1.00 94.12 164 PHE A N 1
ATOM 1334 C CA . PHE A 1 164 ? -10.845 -1.350 5.616 1.00 94.12 164 PHE A CA 1
ATOM 1335 C C . PHE A 1 164 ? -10.359 0.090 5.817 1.00 94.12 164 PHE A C 1
ATOM 1337 O O . PHE A 1 164 ? -10.334 0.580 6.949 1.00 94.12 164 PHE A O 1
ATOM 1344 N N . VAL A 1 165 ? -10.019 0.784 4.730 1.00 93.44 165 VAL A N 1
ATOM 1345 C CA . VAL A 1 165 ? -9.534 2.169 4.772 1.00 93.44 165 VAL A CA 1
ATOM 1346 C C . VAL A 1 165 ? -10.595 3.098 5.357 1.00 93.44 165 VAL A C 1
ATOM 1348 O O . VAL A 1 165 ? -10.297 3.886 6.256 1.00 93.44 165 VAL A O 1
ATOM 1351 N N . LYS A 1 166 ? -11.852 2.975 4.918 1.00 93.00 166 LYS A N 1
ATOM 1352 C CA . LYS A 1 166 ? -12.967 3.774 5.446 1.00 93.00 166 LYS A CA 1
ATOM 1353 C C . LYS A 1 166 ? -13.142 3.574 6.952 1.00 93.00 166 LYS A C 1
ATOM 1355 O O . LYS A 1 166 ? -13.344 4.539 7.697 1.00 93.00 166 LYS A O 1
ATOM 1360 N N . ARG A 1 167 ? -13.035 2.327 7.420 1.00 92.94 167 ARG A N 1
ATOM 1361 C CA . ARG A 1 167 ? -13.106 1.990 8.844 1.00 92.94 167 ARG A CA 1
ATOM 1362 C C . ARG A 1 167 ? -11.959 2.624 9.622 1.00 92.94 167 ARG A C 1
ATOM 1364 O O . ARG A 1 167 ? -12.236 3.229 10.655 1.00 92.94 167 ARG A O 1
ATOM 1371 N N . GLU A 1 168 ? -10.729 2.541 9.124 1.00 91.62 168 GLU A N 1
ATOM 1372 C CA . GLU A 1 168 ? -9.559 3.072 9.826 1.00 91.62 168 GLU A CA 1
ATOM 1373 C C . GLU A 1 168 ? -9.567 4.606 9.892 1.00 91.62 168 GLU A C 1
ATOM 1375 O O . GLU A 1 168 ? -9.345 5.169 10.960 1.00 91.62 168 GLU A O 1
ATOM 1380 N N . ILE A 1 169 ? -9.955 5.289 8.809 1.00 90.00 169 ILE A N 1
ATOM 1381 C CA . ILE A 1 169 ? -10.124 6.753 8.794 1.00 90.00 169 ILE A CA 1
ATOM 1382 C C . ILE A 1 169 ? -11.196 7.194 9.804 1.00 90.00 169 ILE A C 1
ATOM 1384 O O . ILE A 1 169 ? -11.022 8.176 10.522 1.00 90.00 169 ILE A O 1
ATOM 1388 N N . SER A 1 170 ? -12.305 6.453 9.900 1.00 91.94 170 SER A N 1
ATOM 1389 C CA . SER A 1 170 ? -13.389 6.761 10.847 1.00 91.94 170 SER A CA 1
ATOM 1390 C C . SER A 1 170 ? -13.089 6.363 12.302 1.00 91.94 170 SER A C 1
ATOM 1392 O O . SER A 1 170 ? -13.813 6.770 13.215 1.00 91.94 170 SER A O 1
ATOM 1394 N N . ARG A 1 171 ? -12.046 5.557 12.541 1.00 91.38 171 ARG A N 1
ATOM 1395 C CA . ARG A 1 171 ? -11.703 4.982 13.849 1.00 91.38 171 ARG A CA 1
ATOM 1396 C C . ARG A 1 171 ? -11.458 6.028 14.943 1.00 91.38 171 ARG A C 1
ATOM 1398 O O . ARG A 1 171 ? -12.092 5.882 15.989 1.00 91.38 171 ARG A O 1
ATOM 1405 N N . PRO A 1 172 ? -10.621 7.072 14.767 1.00 91.62 172 PRO A N 1
ATOM 1406 C CA . PRO A 1 172 ? -10.390 8.066 15.819 1.00 91.62 172 PRO A CA 1
ATOM 1407 C C . PRO A 1 172 ? -11.678 8.796 16.217 1.00 91.62 172 PRO A C 1
ATOM 1409 O O . PRO A 1 172 ? -11.986 8.890 17.404 1.00 91.62 172 PRO A O 1
ATOM 1412 N N . ALA A 1 173 ? -12.485 9.217 15.238 1.00 91.94 173 ALA A N 1
ATOM 1413 C CA . ALA A 1 173 ? -13.767 9.873 15.489 1.00 91.94 173 ALA A CA 1
ATOM 1414 C C . ALA A 1 173 ? -14.746 8.950 16.237 1.00 91.94 173 ALA A C 1
ATOM 1416 O O . ALA A 1 173 ? -15.352 9.348 17.232 1.00 91.94 173 ALA A O 1
ATOM 1417 N N . ARG A 1 174 ? -14.855 7.680 15.820 1.00 91.00 174 ARG A N 1
ATOM 1418 C CA . ARG A 1 174 ? -15.681 6.673 16.508 1.00 91.00 174 ARG A CA 1
ATOM 1419 C C . ARG A 1 174 ? -15.225 6.423 17.946 1.00 91.00 174 ARG A C 1
ATOM 1421 O O . ARG A 1 174 ? -16.066 6.291 18.835 1.00 91.00 174 ARG A O 1
ATOM 1428 N N . MET A 1 175 ? -13.915 6.359 18.186 1.00 93.38 175 MET A N 1
ATOM 1429 C CA . MET A 1 175 ? -13.359 6.162 19.528 1.00 93.38 175 MET A CA 1
ATOM 1430 C C . MET A 1 175 ? -13.630 7.370 20.426 1.00 93.38 175 MET A C 1
ATOM 1432 O O . MET A 1 175 ? -14.056 7.174 21.561 1.00 93.38 175 MET A O 1
ATOM 1436 N N . ALA A 1 176 ? -13.486 8.594 19.913 1.00 94.50 176 ALA A N 1
ATOM 1437 C CA . ALA A 1 176 ? -13.814 9.815 20.648 1.00 94.50 176 ALA A CA 1
ATOM 1438 C C . ALA A 1 176 ? -15.290 9.845 21.083 1.00 94.50 176 ALA A C 1
ATOM 1440 O O . ALA A 1 176 ? -15.584 10.077 22.253 1.00 94.50 176 ALA A O 1
ATOM 1441 N N . ILE A 1 177 ? -16.217 9.503 20.179 1.00 94.81 177 ILE A N 1
ATOM 1442 C CA . ILE A 1 177 ? -17.654 9.409 20.493 1.00 94.81 177 ILE A CA 1
ATOM 1443 C C . ILE A 1 177 ? -17.912 8.361 21.587 1.00 94.81 177 ILE A C 1
ATOM 1445 O O . ILE A 1 177 ? -18.674 8.602 22.525 1.00 94.81 177 ILE A O 1
ATOM 1449 N N . LYS A 1 178 ? -17.261 7.193 21.500 1.00 95.94 178 LYS A N 1
ATOM 1450 C CA . LYS A 1 178 ? -17.409 6.119 22.494 1.00 95.94 178 LYS A CA 1
ATOM 1451 C C . LYS A 1 178 ? -16.869 6.526 23.868 1.00 95.94 178 LYS A C 1
ATOM 1453 O O . LYS A 1 178 ? -17.481 6.178 24.876 1.00 95.94 178 LYS A O 1
ATOM 1458 N N . MET A 1 179 ? -15.752 7.251 23.911 1.00 96.19 179 MET A N 1
ATOM 1459 C CA . MET A 1 179 ? -15.176 7.778 25.151 1.00 96.19 179 MET A CA 1
ATOM 1460 C C . MET A 1 179 ? -16.078 8.845 25.771 1.00 96.19 179 MET A C 1
ATOM 1462 O O . MET A 1 179 ? -16.441 8.710 26.934 1.00 96.19 179 MET A O 1
ATOM 1466 N N . ALA A 1 180 ? -16.562 9.807 24.981 1.00 96.38 180 ALA A N 1
ATOM 1467 C CA . ALA A 1 180 ? -17.493 10.832 25.451 1.00 96.38 180 ALA A CA 1
ATOM 1468 C C . ALA A 1 180 ? -18.784 10.230 26.032 1.00 96.38 180 ALA A C 1
ATOM 1470 O O . ALA A 1 180 ? -19.275 10.674 27.070 1.00 96.38 180 ALA A O 1
ATOM 1471 N N . LYS A 1 181 ? -19.314 9.168 25.408 1.00 97.25 181 LYS A N 1
ATOM 1472 C CA . LYS A 1 181 ? -20.478 8.441 25.931 1.00 97.25 181 LYS A CA 1
ATOM 1473 C C . LYS A 1 181 ? -20.186 7.782 27.284 1.00 97.25 181 LYS A C 1
ATOM 1475 O O . LYS A 1 181 ? -20.986 7.922 28.203 1.00 97.25 181 LYS A O 1
ATOM 1480 N N . ARG A 1 182 ? -19.035 7.114 27.425 1.00 96.81 182 ARG A N 1
ATOM 1481 C CA . ARG A 1 182 ? -18.609 6.499 28.696 1.00 96.81 182 ARG A CA 1
ATOM 1482 C C . ARG A 1 182 ? -18.410 7.538 29.795 1.00 96.81 182 ARG A C 1
ATOM 1484 O O . ARG A 1 182 ? -18.843 7.319 30.919 1.00 96.81 182 ARG A O 1
ATOM 1491 N N . GLU A 1 183 ? -17.806 8.677 29.474 1.00 97.19 183 GLU A N 1
ATOM 1492 C CA . GLU A 1 183 ? -17.641 9.783 30.420 1.00 97.19 183 GLU A CA 1
ATOM 1493 C C . GLU A 1 183 ? -18.989 10.364 30.860 1.00 97.19 183 GLU A C 1
ATOM 1495 O O . GLU A 1 183 ? -19.177 10.670 32.037 1.00 97.19 183 GLU A O 1
ATOM 1500 N N . ALA A 1 184 ? -19.950 10.498 29.941 1.00 96.50 184 ALA A N 1
ATOM 1501 C CA . ALA A 1 184 ? -21.298 10.952 30.269 1.00 96.50 184 ALA A CA 1
ATOM 1502 C C . ALA A 1 184 ? -22.038 9.949 31.172 1.00 96.50 184 ALA A C 1
ATOM 1504 O O . ALA A 1 184 ? -22.687 10.355 32.136 1.00 96.50 184 ALA A O 1
ATOM 1505 N N . GLU A 1 185 ? -21.901 8.648 30.900 1.00 96.88 185 GLU A N 1
ATOM 1506 C CA . GLU A 1 185 ? -22.459 7.572 31.728 1.00 96.88 185 GLU A CA 1
ATOM 1507 C C . GLU A 1 185 ? -21.846 7.572 33.139 1.00 96.88 185 GLU A C 1
ATOM 1509 O O . GLU A 1 185 ? -22.590 7.580 34.121 1.00 96.88 185 GLU A O 1
ATOM 1514 N N . GLN A 1 186 ? -20.518 7.681 33.255 1.00 96.06 186 GLN A N 1
ATOM 1515 C CA . GLN A 1 186 ? -19.815 7.770 34.542 1.00 96.06 186 GLN A CA 1
ATOM 1516 C C . GLN A 1 186 ? -20.220 9.013 35.342 1.00 96.06 186 GLN A C 1
ATOM 1518 O O . GLN A 1 186 ? -20.489 8.923 36.540 1.00 96.06 186 GLN A O 1
ATOM 1523 N N . LYS A 1 187 ? -20.329 10.179 34.690 1.00 96.31 187 LYS A N 1
ATOM 1524 C CA . LYS A 1 187 ? -20.809 11.414 35.332 1.00 96.31 187 LYS A CA 1
ATOM 1525 C C . LYS A 1 187 ? -22.253 11.264 35.810 1.00 96.31 187 LYS A C 1
ATOM 1527 O O . LYS A 1 187 ? -22.578 11.675 36.923 1.00 96.31 187 LYS A O 1
ATOM 1532 N N . ALA A 1 188 ? -23.121 10.647 35.008 1.00 96.00 188 ALA A N 1
ATOM 1533 C CA . ALA A 1 188 ? -24.507 10.399 35.392 1.00 96.00 188 ALA A CA 1
ATOM 1534 C C . ALA A 1 188 ? -24.615 9.437 36.588 1.00 96.00 188 ALA A C 1
ATOM 1536 O O . ALA A 1 188 ? -25.454 9.642 37.470 1.00 96.00 188 ALA A O 1
ATOM 1537 N N . GLU A 1 189 ? -23.771 8.408 36.645 1.00 96.75 189 GLU A N 1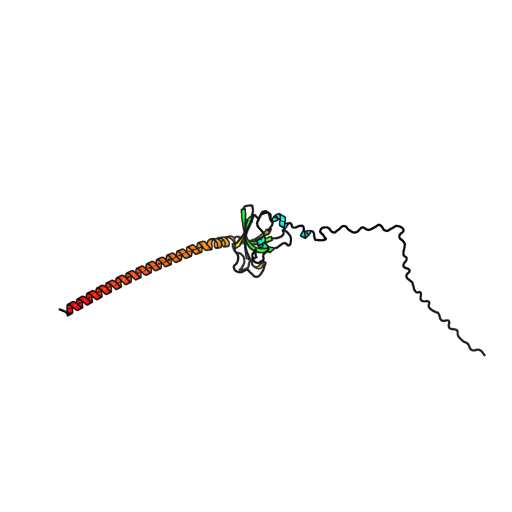
ATOM 1538 C CA . GLU A 1 189 ? -23.706 7.473 37.768 1.00 96.75 189 GLU A CA 1
ATOM 1539 C C . GLU A 1 189 ? -23.170 8.139 39.042 1.00 96.75 189 GLU A C 1
ATOM 1541 O O . GLU A 1 189 ? -23.804 8.026 40.094 1.00 96.75 189 GLU A O 1
ATOM 1546 N N . ALA A 1 190 ? -22.101 8.932 38.941 1.00 95.94 190 ALA A N 1
ATOM 1547 C CA . ALA A 1 190 ? -21.557 9.707 40.056 1.00 95.94 190 ALA A CA 1
ATOM 1548 C C . ALA A 1 190 ? -22.589 10.693 40.634 1.00 95.94 190 ALA A C 1
ATOM 1550 O O . ALA A 1 190 ? -22.774 10.769 41.849 1.00 95.94 190 ALA A O 1
ATOM 1551 N N . VAL A 1 191 ? -23.345 11.388 39.775 1.00 97.19 191 VAL A N 1
ATOM 1552 C CA . VAL A 1 191 ? -24.434 12.284 40.206 1.00 97.19 191 VAL A CA 1
ATOM 1553 C C . VAL A 1 191 ? -25.542 11.510 40.928 1.00 97.19 191 VAL A C 1
ATOM 1555 O O . VAL A 1 191 ? -26.077 11.981 41.936 1.00 97.19 191 VAL A O 1
ATOM 1558 N N . LYS A 1 192 ? -25.908 10.316 40.444 1.00 96.81 192 LYS A N 1
ATOM 1559 C CA . LYS A 1 192 ? -26.897 9.456 41.117 1.00 96.81 192 LYS A CA 1
ATOM 1560 C C . LYS A 1 192 ? -26.387 8.968 42.476 1.00 96.81 192 LYS A C 1
ATOM 1562 O O . LYS A 1 192 ? -27.171 8.955 43.427 1.00 96.81 192 LYS A O 1
ATOM 1567 N N . ALA A 1 193 ? -25.113 8.598 42.583 1.00 95.69 193 ALA A N 1
ATOM 1568 C CA . ALA A 1 193 ? -24.486 8.171 43.832 1.00 95.69 193 ALA A CA 1
ATOM 1569 C C . ALA A 1 193 ? -24.464 9.306 44.871 1.00 95.69 193 ALA A C 1
ATOM 1571 O O . ALA A 1 193 ? -24.997 9.127 45.966 1.00 95.69 193 ALA A O 1
ATOM 1572 N N . ALA A 1 194 ? -24.001 10.501 44.490 1.00 96.19 194 ALA A N 1
ATOM 1573 C CA . ALA A 1 194 ? -23.978 11.676 45.364 1.00 96.19 194 ALA A CA 1
ATOM 1574 C C . ALA A 1 194 ? -25.382 12.057 45.874 1.00 96.19 194 ALA A C 1
ATOM 1576 O O . ALA A 1 194 ? -25.570 12.363 47.051 1.00 96.19 194 ALA A O 1
ATOM 1577 N N . LYS A 1 195 ? -26.415 11.966 45.019 1.00 96.56 195 LYS A N 1
ATOM 1578 C CA . LYS A 1 195 ? -27.815 12.184 45.438 1.00 96.56 195 LYS A CA 1
ATOM 1579 C C . LYS A 1 195 ? -28.298 11.148 46.462 1.00 96.56 195 LYS A C 1
ATOM 1581 O O . LYS A 1 195 ? -29.057 11.499 47.367 1.00 96.56 195 LYS A O 1
ATOM 1586 N N . ARG A 1 196 ? -27.899 9.877 46.329 1.00 96.19 196 ARG A N 1
ATOM 1587 C CA . ARG A 1 196 ? -28.243 8.811 47.292 1.00 96.19 196 ARG A CA 1
ATOM 1588 C C . ARG A 1 196 ? -27.555 9.038 48.637 1.00 96.19 196 ARG A C 1
ATOM 1590 O O . ARG A 1 196 ? -28.206 8.905 49.670 1.00 96.19 196 ARG A O 1
ATOM 1597 N N . GLU A 1 197 ? -26.286 9.426 48.612 1.00 95.75 197 GLU A N 1
ATOM 1598 C CA . GLU A 1 197 ? -25.498 9.730 49.806 1.00 95.75 197 GLU A CA 1
ATOM 1599 C C . GLU A 1 197 ? -26.044 10.953 50.554 1.00 95.75 197 GLU A C 1
ATOM 1601 O O . GLU A 1 197 ? -26.341 10.864 51.743 1.00 95.75 197 GLU A O 1
ATOM 1606 N N . ALA A 1 198 ? -26.334 12.050 49.848 1.00 95.75 198 ALA A N 1
ATOM 1607 C CA . ALA A 1 198 ? -26.959 13.235 50.439 1.00 95.75 198 ALA A CA 1
ATOM 1608 C C . ALA A 1 198 ? -28.318 12.916 51.092 1.00 95.75 198 ALA A C 1
ATOM 1610 O O . ALA A 1 198 ? -28.635 13.405 52.178 1.00 95.75 198 ALA A O 1
ATOM 1611 N N . LYS A 1 199 ? -29.124 12.048 50.461 1.00 96.12 199 LYS A N 1
ATOM 1612 C CA . LYS A 1 199 ? -30.396 11.577 51.032 1.00 96.12 199 LYS A CA 1
ATOM 1613 C C . LYS A 1 199 ? -30.184 10.746 52.303 1.00 96.12 199 LYS A C 1
ATOM 1615 O O . LYS A 1 199 ? -30.996 10.848 53.222 1.00 96.12 199 LYS A O 1
ATOM 1620 N N . ARG A 1 200 ? -29.129 9.929 52.358 1.00 95.38 200 ARG A N 1
ATOM 1621 C CA . ARG A 1 200 ? -28.767 9.126 53.535 1.00 95.38 200 ARG A CA 1
ATOM 1622 C C . ARG A 1 200 ? -28.324 10.017 54.694 1.00 95.38 200 ARG A C 1
ATOM 1624 O O . ARG A 1 200 ? -28.917 9.923 55.762 1.00 95.38 200 ARG A O 1
ATOM 1631 N N . LEU A 1 201 ? -27.402 10.945 54.445 1.00 95.88 201 LEU A N 1
ATOM 1632 C CA . LEU A 1 201 ? -26.928 11.911 55.441 1.00 95.88 201 LEU A CA 1
ATOM 1633 C C . LEU A 1 201 ? -28.074 12.755 56.010 1.00 95.88 201 LEU A C 1
ATOM 1635 O O . LEU A 1 201 ? -28.146 12.978 57.215 1.00 95.88 201 LEU A O 1
ATOM 1639 N N . LYS A 1 202 ? -29.030 13.175 55.167 1.00 95.50 202 LYS A N 1
ATOM 1640 C CA . LYS A 1 202 ? -30.223 13.900 55.629 1.00 95.50 202 LYS A CA 1
ATOM 1641 C C . LYS A 1 202 ? -31.085 13.058 56.580 1.00 95.50 202 LYS A C 1
ATOM 1643 O O . LYS A 1 202 ? -31.568 13.589 57.575 1.00 95.50 202 LYS A O 1
ATOM 1648 N N . ARG A 1 203 ? -31.262 11.761 56.293 1.00 94.25 203 ARG A N 1
ATOM 1649 C CA . ARG A 1 203 ? -31.995 10.822 57.166 1.00 94.25 203 ARG A CA 1
ATOM 1650 C C . ARG A 1 203 ? -31.265 10.591 58.490 1.00 94.25 203 ARG A C 1
ATOM 1652 O O . ARG A 1 203 ? -31.898 10.638 59.540 1.00 94.25 203 ARG A O 1
ATOM 1659 N N . GLU A 1 204 ? -29.952 10.390 58.444 1.00 94.81 204 GLU A N 1
ATOM 1660 C CA . GLU A 1 204 ? -29.112 10.201 59.634 1.00 94.81 204 GLU A CA 1
ATOM 1661 C C . GLU A 1 204 ? -29.133 11.445 60.531 1.00 94.81 204 GLU A C 1
ATOM 1663 O O . GLU A 1 204 ? -29.374 11.331 61.731 1.00 94.81 204 GLU A O 1
ATOM 1668 N N . LYS A 1 205 ? -29.005 12.645 59.948 1.00 95.75 205 LYS A N 1
ATOM 1669 C CA . LYS A 1 205 ? -29.099 13.907 60.691 1.00 95.75 205 LYS A CA 1
ATOM 1670 C C . LYS A 1 205 ? -30.459 14.073 61.376 1.00 95.75 205 LYS A C 1
ATOM 1672 O O . LYS A 1 205 ? -30.498 14.365 62.566 1.00 95.75 205 LYS A O 1
ATOM 1677 N N . SER A 1 206 ? -31.562 13.804 60.668 1.00 93.88 206 SER A N 1
ATOM 1678 C CA . SER A 1 206 ? -32.903 13.864 61.272 1.00 93.88 206 SER A CA 1
ATOM 1679 C C . SER A 1 206 ? -33.111 12.837 62.393 1.00 93.88 206 SER A C 1
ATOM 1681 O O . SER A 1 206 ? -33.798 13.123 63.369 1.00 93.88 206 SER A O 1
ATOM 1683 N N . ALA A 1 207 ? -32.500 11.651 62.291 1.00 93.56 207 ALA A N 1
ATOM 1684 C CA . ALA A 1 207 ? -32.577 10.628 63.333 1.00 93.56 207 ALA A CA 1
ATOM 1685 C C . ALA A 1 207 ? -31.785 11.028 64.589 1.00 93.56 207 ALA A C 1
ATOM 1687 O O . ALA A 1 207 ? -32.263 10.821 65.703 1.00 93.56 207 ALA A O 1
ATOM 1688 N N . LEU A 1 208 ? -30.607 11.639 64.418 1.00 92.19 208 LEU A N 1
ATOM 1689 C CA . LEU A 1 208 ? -29.810 12.176 65.525 1.00 92.19 208 LEU A CA 1
ATOM 1690 C C . LEU A 1 208 ? -30.523 13.330 66.237 1.00 92.19 208 LEU A C 1
ATOM 1692 O O . LEU A 1 208 ? -30.530 13.371 67.465 1.00 92.19 208 LEU A O 1
ATOM 1696 N N . GLU A 1 209 ? -31.155 14.236 65.487 1.00 92.38 209 GLU A N 1
ATOM 1697 C CA . GLU A 1 209 ? -31.963 15.325 66.051 1.00 92.38 209 GLU A CA 1
ATOM 1698 C C . GLU A 1 209 ? -33.134 14.778 66.887 1.00 92.38 209 GLU A C 1
ATOM 1700 O O . GLU A 1 209 ? -33.313 15.203 68.029 1.00 92.38 209 GLU A O 1
ATOM 1705 N N . HIS A 1 210 ? -33.859 13.771 66.379 1.00 91.00 210 HIS A N 1
ATOM 1706 C CA . HIS A 1 210 ? -34.912 13.075 67.132 1.00 91.00 210 HIS A CA 1
ATOM 1707 C C . HIS A 1 210 ? -34.387 12.331 68.374 1.00 91.00 210 HIS A C 1
ATOM 1709 O O . HIS A 1 210 ? -35.047 12.314 69.413 1.00 91.00 210 HIS A O 1
ATOM 1715 N N . ALA A 1 211 ? -33.208 11.708 68.299 1.00 91.25 211 ALA A N 1
ATOM 1716 C CA . ALA A 1 211 ? -32.606 11.020 69.440 1.00 91.25 211 ALA A CA 1
ATOM 1717 C C . ALA A 1 211 ? -32.179 12.007 70.541 1.00 91.25 211 ALA A C 1
ATOM 1719 O O . ALA A 1 211 ? -32.419 11.758 71.723 1.00 91.25 211 ALA A O 1
ATOM 1720 N N . LEU A 1 212 ? -31.600 13.149 70.157 1.00 90.25 212 LEU A N 1
ATOM 1721 C CA . LEU A 1 212 ? -31.234 14.233 71.070 1.00 90.25 212 LEU A CA 1
ATOM 1722 C C . LEU A 1 212 ? -32.461 14.870 71.729 1.00 90.25 212 LEU A C 1
ATOM 1724 O O . LEU A 1 212 ? -32.425 15.141 72.929 1.00 90.25 212 LEU A O 1
ATOM 1728 N N . SER A 1 213 ? -33.547 15.101 70.981 1.00 88.12 213 SER A N 1
ATOM 1729 C CA . SER A 1 213 ? -34.785 15.633 71.562 1.00 88.12 213 SER A CA 1
ATOM 1730 C C . SER A 1 213 ? -35.403 14.647 72.557 1.00 88.12 213 SER A C 1
ATOM 1732 O O . SER A 1 213 ? -35.750 15.043 73.667 1.00 88.12 213 SER A O 1
ATOM 1734 N N . ALA A 1 214 ? -35.446 13.354 72.220 1.00 89.88 214 ALA A N 1
ATOM 1735 C CA . ALA A 1 214 ? -35.936 12.309 73.118 1.00 89.88 214 ALA A CA 1
ATOM 1736 C C . ALA A 1 214 ? -35.068 12.152 74.383 1.00 89.88 214 ALA A C 1
ATOM 1738 O O . ALA A 1 214 ? -35.592 11.901 75.469 1.00 89.88 214 ALA A O 1
ATOM 1739 N N . ALA A 1 215 ? -33.744 12.310 74.272 1.00 86.31 215 ALA A N 1
ATOM 1740 C CA . ALA A 1 215 ? -32.838 12.296 75.420 1.00 86.31 215 ALA A CA 1
ATOM 1741 C C . ALA A 1 215 ? -33.083 13.492 76.358 1.00 86.31 215 ALA A C 1
ATOM 1743 O O . ALA A 1 215 ? -33.194 13.300 77.568 1.00 86.31 215 ALA A O 1
ATOM 1744 N N . LYS A 1 216 ? -33.257 14.701 75.803 1.00 86.75 216 LYS A N 1
ATOM 1745 C CA . LYS A 1 216 ? -33.595 15.910 76.577 1.00 86.75 216 LYS A CA 1
ATOM 1746 C C . LYS A 1 216 ? -34.941 15.786 77.299 1.00 86.75 216 LYS A C 1
ATOM 1748 O O . LYS A 1 216 ? -35.048 16.185 78.455 1.00 86.75 216 LYS A O 1
ATOM 1753 N N . GLU A 1 217 ? -35.952 15.199 76.656 1.00 83.38 217 GLU A N 1
ATOM 1754 C CA . GLU A 1 217 ? -37.249 14.928 77.294 1.00 83.38 217 GLU A CA 1
ATOM 1755 C C . GLU A 1 217 ? -37.139 13.922 78.450 1.00 83.38 217 GLU A C 1
ATOM 1757 O O . GLU A 1 217 ? -37.792 14.094 79.481 1.00 83.38 217 GLU A O 1
ATOM 1762 N N . LYS A 1 218 ? -36.301 12.884 78.314 1.00 80.88 218 LYS A N 1
ATOM 1763 C CA . LYS A 1 218 ? -36.028 11.932 79.405 1.00 80.88 218 LYS A CA 1
ATOM 1764 C C . LYS A 1 218 ? -35.327 12.604 80.590 1.00 80.88 218 LYS A C 1
ATOM 1766 O O . LYS A 1 218 ? -35.722 12.362 81.725 1.00 80.88 218 LYS A O 1
ATOM 1771 N N . GLU A 1 219 ? -34.354 13.478 80.335 1.00 77.19 219 GLU A N 1
ATOM 1772 C CA . GLU A 1 219 ? -33.663 14.258 81.376 1.00 77.19 219 GLU A CA 1
ATOM 1773 C C . GLU A 1 219 ? -34.586 15.250 82.103 1.00 77.19 219 GLU A C 1
ATOM 1775 O O . GLU A 1 219 ? -34.458 15.455 83.308 1.00 77.19 219 GLU A O 1
ATOM 1780 N N . GLN A 1 220 ? -35.532 15.877 81.396 1.00 75.31 220 GLN A N 1
ATOM 1781 C CA . GLN A 1 220 ? -36.517 16.767 82.021 1.00 75.31 220 GLN A CA 1
ATOM 1782 C C . GLN A 1 220 ? -37.534 16.003 82.877 1.00 75.31 220 GLN A C 1
ATOM 1784 O O . GLN A 1 220 ? -37.959 16.512 83.912 1.00 75.31 220 GLN A O 1
ATOM 1789 N N . LYS A 1 221 ? -37.904 14.777 82.481 1.00 72.00 221 LYS A N 1
ATOM 1790 C CA . LYS A 1 221 ? -38.783 13.899 83.270 1.00 72.00 221 LYS A CA 1
ATOM 1791 C C . LYS A 1 221 ? -38.116 13.324 84.520 1.00 72.00 221 LYS A C 1
ATOM 1793 O O . LYS A 1 221 ? -38.838 12.967 85.434 1.00 72.00 221 LYS A O 1
ATOM 1798 N N . SER A 1 222 ? -36.785 13.232 84.576 1.00 65.69 222 SER A N 1
ATOM 1799 C CA . SER A 1 222 ? -36.069 12.761 85.773 1.00 65.69 222 SER A CA 1
ATOM 1800 C C . SER A 1 222 ? -35.739 13.872 86.779 1.00 65.69 222 SER A C 1
ATOM 1802 O O . SER A 1 222 ? -35.246 13.574 87.861 1.00 65.69 222 SER A O 1
ATOM 1804 N N . LYS A 1 223 ? -35.926 15.146 86.404 1.00 63.16 223 LYS A N 1
ATOM 1805 C CA . LYS A 1 223 ? -35.679 16.330 87.254 1.00 63.16 223 LYS A CA 1
ATOM 1806 C C . LYS A 1 223 ? -36.965 16.942 87.838 1.00 63.16 223 LYS A C 1
ATOM 1808 O O . LYS A 1 223 ? -36.867 17.889 88.613 1.00 63.16 223 LYS A O 1
ATOM 1813 N N . LYS A 1 224 ? -38.137 16.437 87.447 1.00 52.91 224 LYS A N 1
ATOM 1814 C CA . LYS A 1 224 ? -39.440 16.698 88.079 1.00 52.91 224 LYS A CA 1
ATOM 1815 C C . LYS A 1 224 ? -39.780 15.547 89.010 1.00 52.91 224 LYS A C 1
ATOM 1817 O O . LYS A 1 224 ? -40.431 15.834 90.033 1.00 52.91 224 LYS A O 1
#

Sequence (224 aa):
MFGLSANRAVIRSASITVQQCRTFFPLRSPKQPVFEPLPKKRNGEPIMEYVVFVNNFEVLGKPFSFLEHTKTGLRAGDIIKVTYTDRTDVTGKVIGIKRGHNNLGTNILIRTKLQSIGSELRIPLYNPKIRNIERVWKPEEYRPRNQQYYIRGARFDVDDVEEFVKREISRPARMAIKMAKREAEQKAEAVKAAKREAKRLKREKSALEHALSAAKEKEQKSKK

Organism: NCBI:txid561895

Radius of gyration: 49.67 Å; chains: 1; bounding box: 142×85×141 Å

pLDDT: mean 84.75, std 14.02, range [42.0, 97.56]

Secondary structure (DSSP, 8-state):
---------------------------SSPPPP-PPPPPPGGGG--HHHH---HHHHGGGS--THHHH-TTTS--TT-EEEEEETTS-EEEEEEEEEEPPSSSS--EEEEEEEETTEEEEEEEETT-TTEEEEEEEE--SS--SSSS-GGGTTSTTS---HHHHHHHHHHHHHHHHHHHHHHHHHHHHHHHHHHHHHHHHHHHHHHHHHHHHHHHHHHHHHT--

=== Feature glossary ===
Annotated list of the representations used here:

Nearest PDB structures. The Foldseek neighbor list gives the closest experimentally determined structures in the PDB, ranked by structural alignment. TM-score near 1 means near-identical fold; near 0.3 means only rough topology match. This is how one finds what a novel AlphaFold prediction most resembles in the solved-structure universe.

Foldseek 3Di. Foldseek's 3Di representation compresses backbone geometry into a per-residue letter drawn from a learned twenty-state alphabet. It captures the tertiary interaction pattern around each residue — which residues are packed against it in space, regardless of where they are in sequence.

Radius of gyration, Cα contacts, bounding box. Radius of gyration (Rg) is the root-mean-square distance of Cα atoms from their centroid — a single number for overall size and compactness. A globular domain of N residues has Rg ≈ 2.2·N^0.38 Å; an extended or disordered chain has a much larger Rg. The Cα contact count is the number of residue pairs whose Cα atoms are within 8 Å and are more than four positions apart in sequence — a standard proxy for tertiary packing density. The bounding box is the smallest axis-aligned box enclosing all Cα atoms.

InterPro / GO / CATH / organism. The annotation block draws on four external resources. InterPro: which protein families and domains the sequence belongs to. GO: standardized terms for what the protein does, what process it participates in, and where in the cell it acts. CATH: which structural fold it has in the CATH hierarchy. Organism: the species of origin.

mmCIF coordinates. The mmCIF block holds the 3D Cartesian coordinates of each backbone atom (N, Cα, C, O) in ångströms. mmCIF is the PDB's canonical archive format — a tagged-loop text representation of the atomic model.

pLDDT. pLDDT is the predicted lDDT-Cα score: AlphaFold's confidence that the local environment of each residue (all inter-atomic distances within 15 Å) is correctly placed. It is a per-residue number between 0 and 100, with higher meaning more reliable.

Backbone torsions (φ/ψ). φ (phi) and ψ (psi) are the two rotatable backbone dihedrals per residue: φ is the C(i-1)–N–Cα–C torsion, ψ is the N–Cα–C–N(i+1) torsion, both in degrees on (−180°, 180°]. α-helical residues cluster near (−60°, −45°); β-strand residues near (−120°, +130°). A Ramachandran plot is simply a scatter of (φ, ψ) for every residue.

B-factor. For experimental (PDB) structures, the B-factor (temperature factor) quantifies the positional spread of each atom in the crystal — a combination of thermal vibration and static disorder — in units of Å². High B-factors mark flexible loops or poorly resolved regions; low B-factors mark the rigid, well-ordered core.

Secondary structure (3-state, P-SEA). SS3 is a coarse helix/strand/coil call (letters a/b/c) made by the P-SEA algorithm from inter-Cα distances and dihedrals. It is less detailed than DSSP but needs only Cα positions.

Predicted aligned error. Predicted aligned error is AlphaFold's pairwise confidence. Unlike pLDDT (per-residue), PAE is per-residue-pair and captures whether two parts of the structure are correctly placed relative to each other. Units are ångströms of expected positional error.

Solvent-accessible surface area. Solvent-accessible surface area (SASA) is the area in Å² traced out by the centre of a 1.4 Å probe sphere (a water molecule) rolled over the protein's van der Waals surface (Shrake–Rupley / Lee–Richards construction). Buried residues have near-zero SASA; fully exp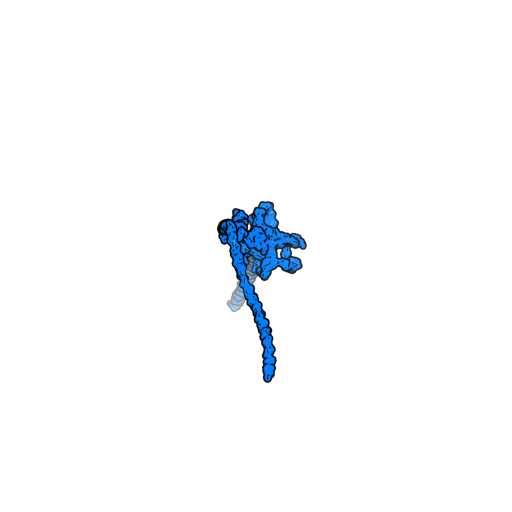osed residues can exceed 200 Å². The total SASA scales roughly with the number of surface residues.

Secondary structure (8-state, DSSP). The SS8 string is DSSP's per-residue secondary-structure call. α-helix (H) means an i→i+4 H-bond ladder; β-strand (E) means the residue participates in a β-sheet; 3₁₀ (G) and π (I) are tighter and wider helices; T/S are turns/bends; '-' is loop.

Rendered structure images. Structure images are PyMOL renders from six orthogonal camera directions. Cartoon representation draws helices as coils and strands as arrows; sticks shows the backbone as bonds; surface shows the solvent-excluded envelope. Rainbow coloring maps sequence position to hue (blue→red, N→C); chain coloring assigns a distinct color per polypeptide.

Sequence. The amino-acid sequence is the protein's primary structure: the linear order of residues from the N-terminus to the C-terminus, written in one-letter code. Everything else here — the 3D coordinates, the secondary structure, the domain annotations — is ultimately a consequence of this string.

Contact-map, Ramachandran, and PAE plots. Three diagnostic plots accompany the record. The Cα contact map visualizes the tertiary structure as a 2D adjacency matrix (8 Å cutoff, sequence-local contacts suppressed). The Ramachandran plot shows the distribution of backbone (φ, ψ) torsions, with points in the α and β basins reflecting secondary structure content. The PAE plot shows AlphaFold's inter-residue confidence as a color matrix.